Protein AF-0000000077935089 (afdb_homodimer)

Organism: NCBI:txid1294262

Foldseek 3Di:
DWDWDQDDQWIDTNRDIAHADPLLSVQLVVVCVVCVPPDPVVSSVLSVLSRVLRSVVHDPHNVVNNVVVVVSVVVCVVVVNCVSVVSVVVVPVVVD/DWDWDQDDQWIDTNRDIAHADPLLSVQLVVVCVVCVPPDPVVSSVLSVLSRVLRSVVHDDHNVVNNVVSVVSVVVCVVVVNCVSVVSVVVVPVVVD

pLDDT: mean 93.74, std 9.05, range [44.44, 98.62]

Radius of gyration: 17.58 Å; Cα contacts (8 Å, |Δi|>4): 244; chains: 2; bounding box: 32×56×37 Å

Sequence (192 aa):
MAQVQFKENSVKVNGSIFHLTPSAFETVKAWYEANKDEPEEAVVEELEYLTEAFSMIKPDNKDKAQRYLKVLEDAYVMTDYKVKELFDRVYEVKQTMAQVQFKENSVKVNGSIFHLTPSAFETVKAWYEANKDEPEEAVVEELEYLTEAFSMIKPDNKDKAQRYLKVLEDAYVMTDYKVKELFDRVYEVKQT

Solvent-accessible surface area (backbone atoms only — not comparable to full-atom values): 10327 Å² total; per-residue (Å²): 131,88,47,74,47,83,53,96,39,28,40,32,44,74,86,45,77,35,61,33,37,66,32,35,34,54,50,52,51,51,52,47,69,73,41,64,86,47,65,60,71,62,45,51,53,52,46,45,52,51,46,52,48,37,43,44,45,49,41,90,36,53,70,56,26,55,54,50,49,54,37,50,51,43,22,31,63,68,30,73,52,52,46,57,60,52,56,51,32,29,54,52,48,71,76,108,129,89,49,74,45,81,53,94,39,28,39,32,43,75,86,46,76,35,61,34,35,64,30,35,34,53,49,52,51,51,54,46,67,75,42,64,87,49,64,61,71,62,45,51,53,51,47,45,52,51,47,51,49,37,43,45,46,48,41,89,36,52,70,54,27,54,54,49,49,54,37,51,51,42,21,31,64,68,30,75,51,52,45,56,60,52,57,52,33,29,54,52,47,70,76,108

Nearest PDB structures (foldseek):
  5uz4-assembly1_G  TM=3.547E-01  e=2.447E+00  Escherichia coli
  7k52-assembly1_L  TM=3.078E-01  e=2.447E+00  Escherichia coli K-12
  7k52-assembly1_L  TM=3.081E-01  e=2.617E+00  Escherichia coli K-12
  5uz4-assembly1_G  TM=3.422E-01  e=3.340E+00  Escherichia coli

Secondary structure (DSSP, 8-state):
---EEEETTEEEETTEEEE--HHHHHHHHHHHHHHTTS-HHHHHHHHHHHHHHHHHH--SSHHHHHHHHHHHHHHHHHTTTTHHHHHHHHHHHTT-/---EEEETTEEEETTEEEE--HHHHHHHHHHHHHHTTS-HHHHHHHHHHHHHHHHHH--SSHHHHHHHHHHHHHHHHHTTTTHHHHHHHHHHHTT-

Structure (mmCIF, N/CA/C/O backbone):
data_AF-0000000077935089-model_v1
#
loop_
_entity.id
_entity.type
_entity.pdbx_description
1 polymer 'Uncharacterized protein'
#
loop_
_atom_site.group_PDB
_atom_site.id
_atom_site.type_symbol
_atom_site.label_atom_id
_atom_site.label_alt_id
_atom_site.label_comp_id
_atom_site.label_asym_id
_atom_site.label_entity_id
_atom_site.label_seq_id
_atom_site.pdbx_PDB_ins_code
_atom_s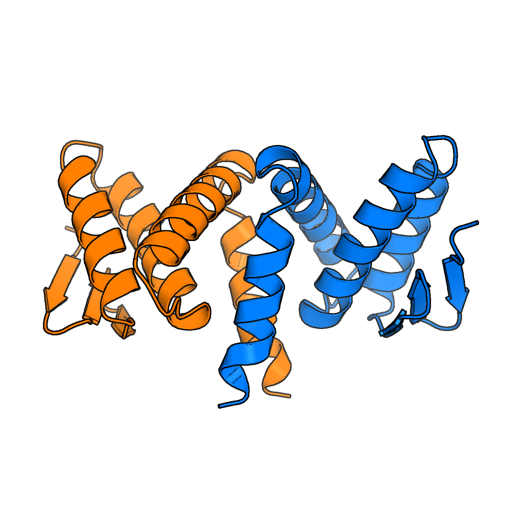ite.Cartn_x
_atom_site.Cartn_y
_atom_site.Cartn_z
_atom_site.occupancy
_atom_site.B_iso_or_equiv
_atom_site.auth_seq_id
_atom_site.auth_comp_id
_atom_site.auth_asym_id
_atom_site.auth_atom_id
_atom_site.pdbx_PDB_model_num
ATOM 1 N N . MET A 1 1 ? 0.289 28.469 -3.09 1 66.44 1 MET A N 1
ATOM 2 C CA . MET A 1 1 ? 0.585 28.016 -1.732 1 66.44 1 MET A CA 1
ATOM 3 C C . MET A 1 1 ? -0.376 26.922 -1.304 1 66.44 1 MET A C 1
ATOM 5 O O . MET A 1 1 ? -1.577 27 -1.57 1 66.44 1 MET A O 1
ATOM 9 N N . ALA A 1 2 ? 0.264 25.734 -0.925 1 65.69 2 ALA A N 1
ATOM 10 C CA . ALA A 1 2 ? -0.618 24.641 -0.519 1 65.69 2 ALA A CA 1
ATOM 11 C C . ALA A 1 2 ? -1.452 25.031 0.698 1 65.69 2 ALA A C 1
ATOM 13 O O . ALA A 1 2 ? -0.988 25.781 1.56 1 65.69 2 ALA A O 1
ATOM 14 N N . GLN A 1 3 ? -2.697 24.672 0.653 1 87.25 3 GLN A N 1
ATOM 15 C CA . GLN A 1 3 ? -3.602 24.906 1.773 1 87.25 3 GLN A CA 1
ATOM 16 C C . GLN A 1 3 ? -3.689 23.672 2.674 1 87.25 3 GLN A C 1
ATOM 18 O O . GLN A 1 3 ? -4.148 22.609 2.242 1 87.25 3 GLN A O 1
ATOM 23 N N . VAL A 1 4 ? -3.049 23.734 3.801 1 96.06 4 VAL A N 1
ATOM 24 C CA . VAL A 1 4 ? -3.119 22.688 4.824 1 96.06 4 VAL A CA 1
ATOM 25 C C . VAL A 1 4 ? -3.818 23.234 6.066 1 96.06 4 VAL A C 1
ATOM 27 O O . VAL A 1 4 ? -3.447 24.297 6.582 1 96.06 4 VAL A O 1
ATOM 30 N N . GLN A 1 5 ? -4.926 22.594 6.473 1 96.62 5 GLN A N 1
ATOM 31 C CA . GLN A 1 5 ? -5.645 23 7.68 1 96.62 5 GLN A CA 1
ATOM 32 C C . GLN A 1 5 ? -5.98 21.781 8.539 1 96.62 5 GLN A C 1
ATOM 34 O O . GLN A 1 5 ? -6.48 20.766 8.039 1 96.62 5 GLN A O 1
ATOM 39 N N . PHE A 1 6 ? -5.648 21.859 9.82 1 97.38 6 PHE A N 1
ATOM 40 C CA . PHE A 1 6 ? -6.031 20.859 10.82 1 97.38 6 PHE A CA 1
ATOM 41 C C . PHE A 1 6 ? -7.188 21.375 11.672 1 97.38 6 PHE A C 1
ATOM 43 O O . PHE A 1 6 ? -7.113 22.469 12.242 1 97.38 6 PHE A O 1
ATOM 50 N N . LYS A 1 7 ? -8.297 20.516 11.719 1 94.88 7 LYS A N 1
ATOM 51 C CA . LYS A 1 7 ? -9.453 20.922 12.516 1 94.88 7 LYS A CA 1
ATOM 52 C C . LYS A 1 7 ? -10.234 19.703 12.992 1 94.88 7 LYS A C 1
ATOM 54 O O . LYS A 1 7 ? -10.742 18.922 12.18 1 94.88 7 LYS A O 1
ATOM 59 N N . GLU A 1 8 ? -10.555 19.578 14.32 1 92.81 8 GLU A N 1
ATOM 60 C CA . GLU A 1 8 ? -11.477 18.609 14.914 1 92.81 8 GLU A CA 1
ATOM 61 C C . GLU A 1 8 ? -11.344 17.25 14.25 1 92.81 8 GLU A C 1
ATOM 63 O O . GLU A 1 8 ? -12.336 16.688 13.758 1 92.81 8 GLU A O 1
ATOM 68 N N . ASN A 1 9 ? -10.359 16.578 14.148 1 95.81 9 ASN A N 1
ATOM 69 C CA . ASN A 1 9 ? -10.031 15.266 13.617 1 95.81 9 ASN A CA 1
ATOM 70 C C . ASN A 1 9 ? -10.18 15.211 12.102 1 95.81 9 ASN A C 1
ATOM 72 O O . ASN A 1 9 ? -10.492 14.164 11.539 1 95.81 9 ASN A O 1
ATOM 76 N N . SER A 1 10 ? -10.055 16.359 11.461 1 97.5 10 SER A N 1
ATOM 77 C CA . SER A 1 10 ? -10.039 16.422 10 1 97.5 10 SER A CA 1
ATOM 78 C C . SER A 1 10 ? -8.828 17.219 9.5 1 97.5 10 SER A C 1
ATOM 80 O O . SER A 1 10 ? -8.328 18.094 10.203 1 97.5 10 SER A O 1
ATOM 82 N N . VAL A 1 11 ? -8.406 16.906 8.383 1 98.06 11 VAL A N 1
ATOM 83 C CA . VAL A 1 11 ? -7.301 17.578 7.711 1 98.06 11 VAL A CA 1
ATOM 84 C C . VAL A 1 11 ? -7.73 18 6.305 1 98.06 11 VAL A C 1
ATOM 86 O O . VAL A 1 11 ? -8.266 17.172 5.547 1 98.06 11 VAL A O 1
ATOM 89 N N . LYS A 1 12 ? -7.574 19.203 6.016 1 97.75 12 LYS A N 1
ATOM 90 C CA . LYS A 1 12 ? -7.766 19.703 4.656 1 97.75 12 LYS A CA 1
ATOM 91 C C . LYS A 1 12 ? -6.426 19.906 3.949 1 97.75 12 LYS A C 1
ATOM 93 O O . LYS A 1 12 ? -5.539 20.594 4.461 1 97.75 12 LYS A O 1
ATOM 98 N N . VAL A 1 13 ? -6.273 19.266 2.834 1 96.38 13 VAL A N 1
ATOM 99 C CA . VAL A 1 13 ? -5.078 19.391 2.004 1 96.38 13 VAL A CA 1
ATOM 100 C C . VAL A 1 13 ? -5.477 19.672 0.559 1 96.38 13 VAL A C 1
ATOM 102 O O . VAL A 1 13 ? -6.145 18.844 -0.079 1 96.38 13 VAL A O 1
ATOM 105 N N . ASN A 1 14 ? -5.102 20.781 0.004 1 93.38 14 ASN A N 1
ATOM 106 C CA . ASN A 1 14 ? -5.379 21.203 -1.365 1 93.38 14 ASN A CA 1
ATOM 107 C C . ASN A 1 14 ? -6.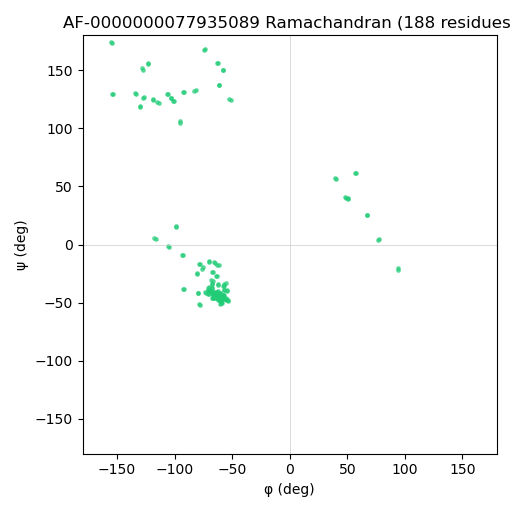855 21.047 -1.712 1 93.38 14 ASN A C 1
ATOM 109 O O . ASN A 1 14 ? -7.199 20.516 -2.766 1 93.38 14 ASN A O 1
ATOM 113 N N . GLY A 1 15 ? -7.656 21.391 -0.752 1 91.69 15 GLY A N 1
ATOM 114 C CA . GLY A 1 15 ? -9.086 21.438 -1.004 1 91.69 15 GLY A CA 1
ATOM 115 C C . GLY A 1 15 ? -9.805 20.156 -0.632 1 91.69 15 GLY A C 1
ATOM 116 O O . GLY A 1 15 ? -11.031 20.141 -0.5 1 91.69 15 GLY A O 1
ATOM 117 N N . SER A 1 16 ? -9.125 19 -0.549 1 93.88 16 SER A N 1
ATOM 118 C CA . SER A 1 16 ? -9.711 17.75 -0.104 1 93.88 16 SER A CA 1
ATOM 119 C C . SER A 1 16 ? -9.758 17.672 1.418 1 93.88 16 SER A C 1
ATOM 121 O O . SER A 1 16 ? -8.789 18.016 2.092 1 93.88 16 SER A O 1
ATOM 123 N N . ILE A 1 17 ? -10.93 17.266 1.901 1 96.56 17 ILE A N 1
ATOM 124 C CA . ILE A 1 17 ? -11.078 17.125 3.346 1 96.56 17 ILE A CA 1
ATOM 125 C C . ILE A 1 17 ? -11.102 15.648 3.719 1 96.56 17 ILE A C 1
ATOM 127 O O . ILE A 1 17 ? -11.883 14.875 3.166 1 96.56 17 ILE A O 1
ATOM 131 N N . PHE A 1 18 ? -10.258 15.281 4.711 1 96.88 18 PHE A N 1
ATOM 132 C CA . PHE A 1 18 ? -10.18 13.906 5.199 1 96.88 18 PHE A CA 1
ATOM 133 C C . PHE A 1 18 ? -10.547 13.836 6.676 1 96.88 18 PHE A C 1
ATOM 135 O O . PHE A 1 18 ? -9.977 14.562 7.496 1 96.88 18 PHE A O 1
ATOM 142 N N . HIS A 1 19 ? -11.492 13.016 6.938 1 97 19 HIS A N 1
ATOM 143 C CA . HIS A 1 19 ? -11.844 12.758 8.328 1 97 19 HIS A CA 1
ATOM 144 C C . HIS A 1 19 ? -11.078 11.562 8.883 1 97 19 HIS A C 1
ATOM 146 O O . HIS A 1 19 ? -11.062 10.492 8.273 1 97 19 HIS A O 1
ATOM 152 N N . LEU A 1 20 ? -10.484 11.797 10.078 1 97.69 20 LEU A N 1
ATOM 153 C CA . LEU A 1 20 ? -9.578 10.797 10.641 1 97.69 20 LEU A CA 1
ATOM 154 C C . LEU A 1 20 ? -10.039 10.359 12.023 1 97.69 20 LEU A C 1
ATOM 156 O O . LEU A 1 20 ? -10.797 11.07 12.68 1 97.69 20 LEU A O 1
ATOM 160 N N . THR A 1 21 ? -9.633 9.164 12.414 1 97.38 21 THR A N 1
ATOM 161 C CA . THR A 1 21 ? -9.727 8.828 13.836 1 97.38 21 THR A CA 1
ATOM 162 C C . THR A 1 21 ? -8.836 9.75 14.664 1 97.38 21 THR A C 1
ATOM 164 O O . THR A 1 21 ? -7.871 10.32 14.148 1 97.38 21 THR A O 1
ATOM 167 N N . PRO A 1 22 ? -9.133 9.914 15.891 1 98 22 PRO A N 1
ATOM 168 C CA . PRO A 1 22 ? -8.297 10.789 16.719 1 98 22 PRO A CA 1
ATOM 169 C C . PRO A 1 22 ? -6.824 10.398 16.688 1 98 22 PRO A C 1
ATOM 171 O O . PRO A 1 22 ? -5.957 11.273 16.562 1 98 22 PRO A O 1
ATOM 174 N N . SER A 1 23 ? -6.543 9.086 16.703 1 97.56 23 SER A N 1
ATOM 175 C CA . SER A 1 23 ? -5.168 8.602 16.688 1 97.56 23 SER A CA 1
ATOM 176 C C . SER A 1 23 ? -4.477 8.93 15.375 1 97.56 23 SER A C 1
ATOM 178 O O . SER A 1 23 ? -3.312 9.344 15.359 1 97.56 23 SER A O 1
ATOM 180 N N . ALA A 1 24 ? -5.164 8.773 14.344 1 98 24 ALA A N 1
ATOM 181 C CA . ALA A 1 24 ? -4.609 9.102 13.031 1 98 24 ALA A CA 1
ATOM 182 C C . ALA A 1 24 ? -4.355 10.602 12.906 1 98 24 ALA A C 1
ATOM 184 O O . ALA A 1 24 ? -3.314 11.016 12.391 1 98 24 ALA A O 1
ATOM 185 N N . PHE A 1 25 ? -5.312 11.359 13.414 1 98.5 25 PHE A N 1
ATOM 186 C CA . PHE A 1 25 ? -5.223 12.812 13.344 1 98.5 25 PHE A CA 1
ATOM 187 C C . PHE A 1 25 ? -3.975 13.312 14.055 1 98.5 25 PHE A C 1
ATOM 189 O O . PHE A 1 25 ? -3.197 14.086 13.492 1 98.5 25 PHE A O 1
ATOM 196 N N . GLU A 1 26 ? -3.787 12.844 15.227 1 98.31 26 GLU A N 1
ATOM 197 C CA . GLU A 1 26 ? -2.631 13.258 16.016 1 98.31 26 GLU A CA 1
ATOM 198 C C . GLU A 1 26 ? -1.325 12.852 15.336 1 98.31 26 GLU A C 1
ATOM 200 O O . GLU A 1 26 ? -0.363 13.617 15.32 1 98.31 26 GLU A O 1
ATOM 205 N N . THR A 1 27 ? -1.308 11.711 14.781 1 98.62 27 THR A N 1
ATOM 206 C CA . THR A 1 27 ? -0.116 11.164 14.148 1 98.62 27 THR A CA 1
ATOM 207 C C . THR A 1 27 ? 0.251 11.969 12.906 1 98.62 27 THR A C 1
ATOM 209 O O . THR A 1 27 ? 1.408 12.359 12.727 1 98.62 27 THR A O 1
ATOM 212 N N . VAL A 1 28 ? -0.739 12.242 12.109 1 98.44 28 VAL A N 1
ATOM 213 C CA . VAL A 1 28 ? -0.501 12.977 10.875 1 98.44 28 VAL A CA 1
ATOM 214 C C . VAL A 1 28 ? -0.111 14.422 11.195 1 98.44 28 VAL A C 1
ATOM 216 O O . VAL A 1 28 ? 0.763 14.992 10.539 1 98.44 28 VAL A O 1
ATOM 219 N N . LYS A 1 29 ? -0.742 15.016 12.164 1 98.31 29 LYS A N 1
ATOM 220 C CA . LYS A 1 29 ? -0.399 16.375 12.578 1 98.31 29 LYS A CA 1
ATOM 221 C C . LYS A 1 29 ? 1.045 16.453 13.062 1 98.31 29 LYS A C 1
ATOM 223 O O . LYS A 1 29 ? 1.785 17.359 12.688 1 98.31 29 LYS A O 1
ATOM 228 N N . ALA A 1 30 ? 1.442 15.516 13.875 1 98.31 30 ALA A N 1
ATOM 229 C CA . ALA A 1 30 ? 2.814 15.469 14.375 1 98.31 30 ALA A CA 1
ATOM 230 C C . ALA A 1 30 ? 3.809 15.305 13.227 1 98.31 30 ALA A C 1
ATOM 232 O O . ALA A 1 30 ? 4.867 15.93 13.219 1 98.31 30 ALA A O 1
ATOM 233 N N . TRP A 1 31 ? 3.51 14.414 12.32 1 98.38 31 TRP A N 1
ATOM 234 C CA . TRP A 1 31 ? 4.348 14.211 11.141 1 98.38 31 TRP A CA 1
ATOM 235 C C . TRP A 1 31 ? 4.535 15.516 10.383 1 98.38 31 TRP A C 1
ATOM 237 O O . TRP A 1 31 ? 5.656 15.867 9.992 1 98.38 31 TRP A O 1
ATOM 247 N N . TYR A 1 32 ? 3.373 16.25 10.156 1 98 32 TYR A N 1
ATOM 248 C CA . TYR A 1 32 ? 3.418 17.516 9.43 1 98 32 TYR A CA 1
ATOM 249 C C . TYR A 1 32 ? 4.309 18.531 10.141 1 98 32 TYR A C 1
ATOM 251 O O . TYR A 1 32 ? 5.145 19.172 9.516 1 98 32 TYR A O 1
ATOM 259 N N . GLU A 1 33 ? 4.152 18.656 11.406 1 97.5 33 GLU A N 1
ATOM 260 C CA . GLU A 1 33 ? 4.93 19.609 12.195 1 97.5 33 GLU A CA 1
ATOM 261 C C . GLU A 1 33 ? 6.422 19.281 12.141 1 97.5 33 GLU A C 1
ATOM 263 O O . GLU A 1 33 ? 7.258 20.188 12.102 1 97.5 33 GLU A O 1
ATOM 268 N N . ALA A 1 34 ? 6.738 18.016 12.086 1 97.5 34 ALA A N 1
ATOM 269 C CA . ALA A 1 34 ? 8.133 17.594 12.07 1 97.5 34 ALA A CA 1
ATOM 270 C C . ALA A 1 34 ? 8.766 17.828 10.703 1 97.5 34 ALA A C 1
ATOM 272 O O . ALA A 1 34 ? 9.992 17.906 10.586 1 97.5 34 ALA A O 1
ATOM 273 N N . ASN A 1 35 ? 7.965 17.969 9.695 1 96.75 35 ASN A N 1
ATOM 274 C CA . ASN A 1 35 ? 8.5 18.016 8.336 1 96.75 35 ASN A CA 1
ATOM 275 C C . ASN A 1 35 ? 8.195 19.359 7.672 1 96.75 35 ASN A C 1
ATOM 277 O O . ASN A 1 35 ? 8.469 19.547 6.484 1 96.75 35 ASN A O 1
ATOM 281 N N . LYS A 1 36 ? 7.602 20.328 8.414 1 92.06 36 LYS A N 1
ATOM 282 C CA . LYS A 1 36 ? 7.07 21.562 7.863 1 92.06 36 LYS A CA 1
ATOM 283 C C . LYS A 1 36 ? 8.188 22.438 7.297 1 92.06 36 LYS A C 1
ATOM 285 O O . LYS A 1 36 ? 7.938 23.328 6.477 1 92.06 36 LYS A O 1
ATOM 290 N N . ASP A 1 37 ? 9.484 22.172 7.621 1 94.25 37 ASP A N 1
ATOM 291 C CA . ASP A 1 37 ? 10.602 22.984 7.152 1 94.25 37 ASP A CA 1
ATOM 292 C C . ASP A 1 37 ? 11.203 22.406 5.871 1 94.25 37 ASP A C 1
ATOM 294 O O . ASP A 1 37 ? 12.078 23.016 5.258 1 94.25 37 ASP A O 1
ATOM 298 N N . GLU A 1 38 ? 10.828 21.281 5.48 1 94.12 38 GLU A N 1
ATOM 299 C CA . GLU A 1 38 ? 11.211 20.688 4.203 1 94.12 38 GLU A CA 1
ATOM 300 C C . GLU A 1 38 ? 10.484 21.359 3.041 1 94.12 38 GLU A C 1
ATOM 302 O O . GLU A 1 38 ? 9.578 22.172 3.252 1 94.12 38 GLU A O 1
ATOM 307 N N . PRO A 1 39 ? 10.875 21.125 1.782 1 94.62 39 PRO A N 1
ATOM 308 C CA . PRO A 1 39 ? 10.195 21.75 0.637 1 94.62 39 PRO A CA 1
ATOM 309 C C . PRO A 1 39 ? 8.688 21.516 0.656 1 94.62 39 PRO A C 1
ATOM 311 O O . PRO A 1 39 ? 8.227 20.375 0.743 1 94.62 39 PRO A O 1
ATOM 314 N N . GLU A 1 40 ? 7.973 22.516 0.599 1 93.88 40 GLU A N 1
ATOM 315 C CA . GLU A 1 40 ? 6.527 22.547 0.809 1 93.88 40 GLU A CA 1
ATOM 316 C C . GLU A 1 40 ? 5.82 21.578 -0.136 1 93.88 40 GLU A C 1
ATOM 318 O O . GLU A 1 40 ? 4.941 20.812 0.283 1 93.88 40 GLU A O 1
ATOM 323 N N . GLU A 1 41 ? 6.152 21.609 -1.415 1 93.5 41 GLU A N 1
ATOM 324 C CA . GLU A 1 41 ? 5.477 20.781 -2.41 1 93.5 41 GLU A CA 1
ATOM 325 C C . GLU A 1 41 ? 5.582 19.297 -2.061 1 93.5 41 GLU A C 1
ATOM 327 O O . GLU A 1 41 ? 4.59 18.562 -2.131 1 93.5 41 GLU A O 1
ATOM 332 N N . ALA A 1 42 ? 6.773 18.859 -1.644 1 92.75 42 ALA A N 1
ATOM 333 C CA . ALA A 1 42 ? 6.996 17.469 -1.28 1 92.75 42 ALA A CA 1
ATOM 334 C C . ALA A 1 42 ? 6.238 17.094 -0.006 1 92.75 42 ALA A C 1
ATOM 336 O O . ALA A 1 42 ? 5.637 16.031 0.084 1 92.75 42 ALA A O 1
ATOM 337 N N . VAL A 1 43 ? 6.242 18 0.933 1 96.25 43 VAL A N 1
ATOM 338 C CA . VAL A 1 43 ? 5.594 17.766 2.217 1 96.25 43 VAL A CA 1
ATOM 339 C C . VAL A 1 43 ? 4.082 17.672 2.021 1 96.25 43 VAL A C 1
ATOM 341 O O . VAL A 1 43 ? 3.436 16.766 2.557 1 96.25 43 VAL A O 1
ATOM 344 N N . VAL A 1 44 ? 3.555 18.547 1.237 1 96.5 44 VAL A N 1
ATOM 345 C CA . VAL A 1 44 ? 2.109 18.594 1.04 1 96.5 44 VAL A CA 1
ATOM 346 C C . VAL A 1 44 ? 1.647 17.375 0.26 1 96.5 44 VAL A C 1
ATOM 348 O O . VAL A 1 44 ? 0.602 16.797 0.565 1 96.5 44 VAL A O 1
ATOM 351 N N . GLU A 1 45 ? 2.396 16.984 -0.709 1 94.81 45 GLU A N 1
ATOM 352 C CA . GLU A 1 45 ? 2.057 15.789 -1.481 1 94.81 45 GLU A CA 1
ATOM 353 C C . GLU A 1 45 ? 2.051 14.539 -0.601 1 94.81 45 GLU A C 1
ATOM 355 O O . GLU A 1 45 ? 1.121 13.734 -0.667 1 94.81 45 GLU A O 1
ATOM 360 N N . GLU A 1 46 ? 3.07 14.359 0.2 1 95.94 46 GLU A N 1
ATOM 361 C CA . GLU A 1 46 ? 3.131 13.203 1.087 1 95.94 46 GLU A CA 1
ATOM 362 C C . GLU A 1 46 ? 2.055 13.281 2.166 1 95.94 46 GLU A C 1
ATOM 364 O O . GLU A 1 46 ? 1.458 12.258 2.525 1 95.94 46 GLU A O 1
ATOM 369 N N . LEU A 1 47 ? 1.808 14.5 2.637 1 97.75 47 LEU A N 1
ATOM 370 C CA . LEU A 1 47 ? 0.743 14.688 3.617 1 97.75 47 LEU A CA 1
ATOM 371 C C . LEU A 1 47 ? -0.603 14.25 3.047 1 97.75 47 LEU A C 1
ATOM 373 O O . LEU A 1 47 ? -1.399 13.617 3.742 1 97.75 47 LEU A O 1
ATOM 377 N N . GLU A 1 48 ? -0.863 14.664 1.878 1 97.19 48 GLU A N 1
ATOM 378 C CA . GLU A 1 48 ? -2.119 14.273 1.243 1 97.19 48 GLU A CA 1
ATOM 379 C C . GLU A 1 48 ? -2.236 12.758 1.14 1 97.19 48 GLU A C 1
ATOM 381 O O . GLU A 1 48 ? -3.283 12.188 1.459 1 97.19 48 GLU A O 1
ATOM 386 N N . TYR A 1 49 ? -1.172 12.117 0.747 1 96.56 49 TYR A N 1
ATOM 387 C CA . TYR A 1 49 ? -1.111 10.656 0.68 1 96.56 49 TYR A CA 1
ATOM 388 C C . TYR A 1 49 ? -1.355 10.039 2.051 1 96.56 49 TYR A C 1
ATOM 390 O O . TYR A 1 49 ? -2.199 9.148 2.195 1 96.56 49 TYR A O 1
ATOM 398 N N . LEU A 1 50 ? -0.666 10.5 3.059 1 98.19 50 LEU A N 1
ATOM 399 C CA . LEU A 1 50 ? -0.776 9.938 4.402 1 98.19 50 LEU A CA 1
ATOM 400 C C . LEU A 1 50 ? -2.184 10.133 4.957 1 98.19 50 LEU A C 1
ATOM 402 O O . LEU A 1 50 ? -2.779 9.188 5.488 1 98.19 50 LEU A O 1
ATOM 406 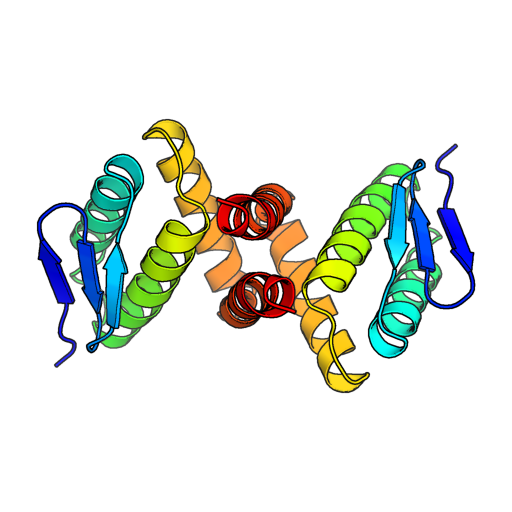N N . THR A 1 51 ? -2.699 11.312 4.812 1 98.06 51 THR A N 1
ATOM 407 C CA . THR A 1 51 ? -4.012 11.617 5.367 1 98.06 51 THR A CA 1
ATOM 408 C C . THR A 1 51 ? -5.098 10.797 4.68 1 98.06 51 THR A C 1
ATOM 410 O O . THR A 1 51 ? -5.988 10.258 5.34 1 98.06 51 THR A O 1
ATOM 413 N N . GLU A 1 52 ? -5.023 10.727 3.391 1 96.38 52 GLU A N 1
ATOM 414 C CA . GLU A 1 52 ? -5.98 9.914 2.65 1 96.38 52 GLU A CA 1
ATOM 415 C C . GLU A 1 52 ? -5.906 8.445 3.082 1 96.38 52 GLU A C 1
ATOM 417 O O . GLU A 1 52 ? -6.934 7.828 3.367 1 96.38 52 GLU A O 1
ATOM 422 N N . ALA A 1 53 ? -4.75 7.918 3.152 1 97.25 53 ALA A N 1
ATOM 423 C CA . ALA A 1 53 ? -4.566 6.527 3.57 1 97.25 53 ALA A CA 1
ATOM 424 C C . ALA A 1 53 ? -5.148 6.297 4.961 1 97.25 53 ALA A C 1
ATOM 426 O O . ALA A 1 53 ? -5.891 5.332 5.18 1 97.25 53 ALA A O 1
ATOM 427 N N . PHE A 1 54 ? -4.879 7.191 5.898 1 97.62 54 PHE A N 1
ATOM 428 C CA . PHE A 1 54 ? -5.348 7.047 7.27 1 97.62 54 PHE A CA 1
ATOM 429 C C . PHE A 1 54 ? -6.867 7.156 7.34 1 97.62 54 PHE A C 1
ATOM 431 O O . PHE A 1 54 ? -7.5 6.531 8.195 1 97.62 54 PHE A O 1
ATOM 438 N N . SER A 1 55 ? -7.414 7.961 6.414 1 96.38 55 SER A N 1
ATOM 439 C CA . SER A 1 55 ? -8.867 8.086 6.383 1 96.38 55 SER A CA 1
ATOM 440 C C . SER A 1 55 ? -9.523 6.777 5.965 1 96.38 55 SER A C 1
ATOM 442 O O . SER A 1 55 ? -10.688 6.531 6.289 1 96.38 55 SER A O 1
ATOM 444 N N . MET A 1 56 ? -8.812 5.93 5.273 1 94.06 56 MET A N 1
ATOM 445 C CA . MET A 1 56 ? -9.305 4.629 4.824 1 94.06 56 MET A CA 1
ATOM 446 C C . MET A 1 56 ? -8.969 3.541 5.836 1 94.06 56 MET A C 1
ATOM 448 O O . MET A 1 56 ? -9.789 2.658 6.098 1 94.06 56 MET A O 1
ATOM 452 N N . ILE A 1 57 ? -7.777 3.611 6.449 1 95.69 57 ILE A N 1
ATOM 453 C CA . ILE A 1 57 ? -7.238 2.561 7.309 1 95.69 57 ILE A CA 1
ATOM 454 C C . ILE A 1 57 ? -7.875 2.646 8.695 1 95.69 57 ILE A C 1
ATOM 456 O O . ILE A 1 57 ? -8.102 1.625 9.344 1 95.69 57 ILE A O 1
ATOM 460 N N . LYS A 1 58 ? -8.07 3.75 9.273 1 95.56 58 LYS A N 1
ATOM 461 C CA . LYS A 1 58 ? -8.766 4.074 10.516 1 95.56 58 LYS A CA 1
ATOM 462 C C . LYS A 1 58 ? -8.18 3.307 11.695 1 95.56 58 LYS A C 1
ATOM 464 O O . LYS A 1 58 ? -8.883 2.545 12.359 1 95.56 58 LYS A O 1
ATOM 469 N N . PRO A 1 59 ? -6.93 3.58 11.938 1 96.06 59 PRO A N 1
ATOM 470 C CA . PRO A 1 59 ? -6.371 2.957 13.141 1 96.06 59 PRO A CA 1
ATOM 471 C C . PRO A 1 59 ? -7.133 3.332 14.406 1 96.06 59 PRO A C 1
ATOM 473 O O . PRO A 1 59 ? -7.602 4.465 14.539 1 96.06 59 PRO A O 1
ATOM 476 N N . ASP A 1 60 ? -7.145 2.424 15.375 1 93.56 60 ASP A N 1
ATOM 477 C CA . ASP A 1 60 ? -8.016 2.625 16.531 1 93.56 60 ASP A CA 1
ATOM 478 C C . ASP A 1 60 ? -7.215 3.068 17.75 1 93.56 60 ASP A C 1
ATOM 480 O O . ASP A 1 60 ? -7.785 3.346 18.797 1 93.56 60 ASP A O 1
ATOM 484 N N . ASN A 1 61 ? -5.922 3.16 17.594 1 96.81 61 ASN A N 1
ATOM 485 C CA . ASN A 1 61 ? -5.09 3.668 18.688 1 96.81 61 ASN A CA 1
ATOM 486 C C . ASN A 1 61 ? -3.789 4.27 18.156 1 96.81 61 ASN A C 1
ATOM 488 O O . ASN A 1 61 ? -3.443 4.09 16.984 1 96.81 61 ASN A O 1
ATOM 492 N N . LYS A 1 62 ? -3.07 4.84 19.031 1 96.88 62 LYS A N 1
ATOM 493 C CA . LYS A 1 62 ? -1.896 5.629 18.672 1 96.88 62 LYS A CA 1
ATOM 494 C C . LYS A 1 62 ? -0.746 4.73 18.234 1 96.88 62 LYS A C 1
ATOM 496 O O . LYS A 1 62 ? -0.03 5.051 17.281 1 96.88 62 LYS A O 1
ATOM 501 N N . ASP A 1 63 ? -0.581 3.645 18.938 1 97.44 63 ASP A N 1
ATOM 502 C CA . ASP A 1 63 ? 0.509 2.729 18.609 1 97.44 63 ASP A CA 1
ATOM 503 C C . ASP A 1 63 ? 0.363 2.184 17.203 1 97.44 63 ASP A C 1
ATOM 505 O O . ASP A 1 63 ? 1.334 2.146 16.4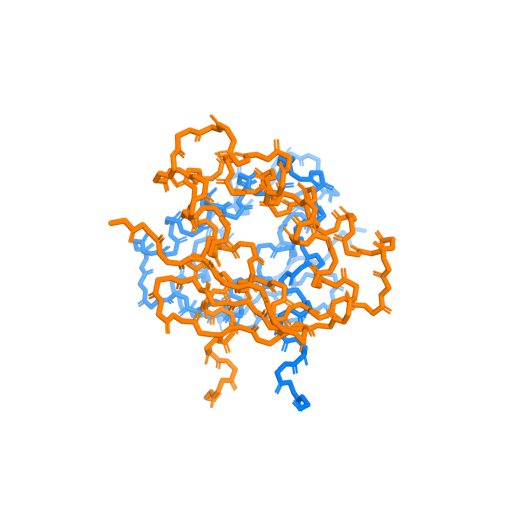38 1 97.44 63 ASP A O 1
ATOM 509 N N . LYS A 1 64 ? -0.816 1.8 16.906 1 96.94 64 LYS A N 1
ATOM 510 C CA . LYS A 1 64 ? -1.085 1.316 15.555 1 96.94 64 LYS A CA 1
ATOM 511 C C . LYS A 1 64 ? -0.887 2.426 14.523 1 96.94 64 LYS A C 1
ATOM 513 O O . LYS A 1 64 ? -0.303 2.197 13.461 1 96.94 64 LYS A O 1
ATOM 518 N N . ALA A 1 65 ? -1.374 3.574 14.82 1 98.25 65 ALA A N 1
ATOM 519 C CA . ALA A 1 65 ? -1.232 4.703 13.898 1 98.25 65 ALA A CA 1
ATOM 520 C C . ALA A 1 65 ? 0.237 4.98 13.594 1 98.25 65 ALA A C 1
ATOM 522 O O . ALA A 1 65 ? 0.61 5.188 12.438 1 98.25 65 ALA A O 1
ATOM 523 N N . GLN A 1 66 ? 1.085 4.965 14.586 1 98.12 66 GLN A N 1
ATOM 524 C CA . GLN A 1 66 ? 2.51 5.219 14.414 1 98.12 66 GLN A CA 1
ATOM 525 C C . GLN A 1 66 ? 3.172 4.109 13.594 1 98.12 66 GLN A C 1
ATOM 527 O O . GLN A 1 66 ? 4.027 4.379 12.75 1 98.12 66 GLN A O 1
ATOM 532 N N . ARG A 1 67 ? 2.766 2.926 13.93 1 97.56 67 ARG A N 1
ATOM 533 C CA . ARG A 1 67 ? 3.295 1.809 13.156 1 97.56 67 ARG A CA 1
ATOM 534 C C . ARG A 1 67 ? 2.893 1.923 11.688 1 97.56 67 ARG A C 1
ATOM 536 O O . ARG A 1 67 ? 3.723 1.738 10.797 1 97.56 67 ARG A O 1
ATOM 543 N N . TYR A 1 68 ? 1.621 2.27 11.453 1 98.12 68 TYR A N 1
ATOM 544 C CA . TYR A 1 68 ? 1.133 2.385 10.086 1 98.12 68 TYR A CA 1
ATOM 545 C C . TYR A 1 68 ? 1.791 3.559 9.367 1 98.12 68 TYR A C 1
ATOM 547 O O . TYR A 1 68 ? 2.047 3.496 8.164 1 98.12 68 TYR A O 1
ATOM 555 N N . LEU A 1 69 ? 2.084 4.621 10.102 1 98.62 69 LEU A N 1
ATOM 556 C CA . LEU A 1 69 ? 2.771 5.766 9.508 1 98.62 69 LEU A CA 1
ATOM 557 C C . LEU A 1 69 ? 4.109 5.344 8.914 1 98.62 69 LEU A C 1
ATOM 559 O O . LEU A 1 69 ? 4.422 5.688 7.77 1 98.62 69 LEU A O 1
ATOM 563 N N . LYS A 1 70 ? 4.852 4.598 9.633 1 98 70 LYS A N 1
ATOM 564 C CA . LYS A 1 70 ? 6.168 4.16 9.172 1 98 70 LYS A CA 1
ATOM 565 C C . LYS A 1 70 ? 6.043 3.281 7.93 1 98 70 LYS A C 1
ATOM 567 O O . LYS A 1 70 ? 6.824 3.422 6.984 1 98 70 LYS A O 1
ATOM 572 N N . VAL A 1 71 ? 5.086 2.424 7.938 1 98.06 71 VAL A N 1
ATOM 573 C CA . VAL A 1 71 ? 4.855 1.532 6.805 1 98.06 71 VAL A CA 1
ATOM 574 C C . VAL A 1 71 ? 4.465 2.348 5.574 1 98.06 71 VAL A C 1
ATOM 576 O O . VAL A 1 71 ? 4.98 2.115 4.48 1 98.06 71 VAL A O 1
ATOM 579 N N . LEU A 1 72 ? 3.592 3.277 5.781 1 98.38 72 LEU A N 1
ATOM 580 C CA . LEU A 1 72 ? 3.115 4.117 4.688 1 98.38 72 LEU A CA 1
ATOM 581 C C . LEU A 1 72 ? 4.25 4.961 4.117 1 98.38 72 LEU A C 1
ATOM 583 O O . LEU A 1 72 ? 4.383 5.09 2.898 1 98.38 72 LEU A O 1
ATOM 587 N N . GLU A 1 73 ? 5.051 5.547 4.969 1 97.19 73 GLU A N 1
ATOM 588 C CA . GLU A 1 73 ? 6.176 6.355 4.516 1 97.19 73 GLU A CA 1
ATOM 589 C C . GLU A 1 73 ? 7.164 5.52 3.705 1 97.19 73 GLU A C 1
ATOM 591 O O . GLU A 1 73 ? 7.586 5.926 2.621 1 97.19 73 GLU A O 1
ATOM 596 N N . ASP A 1 74 ? 7.477 4.383 4.211 1 96.5 74 ASP A N 1
ATOM 597 C CA . ASP A 1 74 ? 8.414 3.5 3.523 1 96.5 74 ASP A CA 1
ATOM 598 C C . ASP A 1 74 ? 7.879 3.086 2.156 1 96.5 74 ASP A C 1
ATOM 600 O O . ASP A 1 74 ? 8.602 3.145 1.156 1 96.5 74 ASP A O 1
ATOM 604 N N . ALA A 1 75 ? 6.637 2.721 2.17 1 97.19 75 ALA A N 1
ATOM 605 C CA . ALA A 1 75 ? 6.016 2.293 0.918 1 97.19 75 ALA A CA 1
ATOM 606 C C . ALA A 1 75 ? 5.988 3.432 -0.097 1 97.19 75 ALA A C 1
ATOM 608 O O . ALA A 1 75 ? 6.262 3.223 -1.281 1 97.19 75 ALA A O 1
ATOM 609 N N . TYR A 1 76 ? 5.648 4.57 0.391 1 96.69 76 TYR A N 1
ATOM 610 C CA . TYR A 1 76 ? 5.539 5.758 -0.454 1 96.69 76 TYR A CA 1
ATOM 611 C C . TYR A 1 76 ? 6.871 6.066 -1.133 1 96.69 76 TYR A C 1
ATOM 613 O O . TYR A 1 76 ? 6.938 6.18 -2.359 1 96.69 76 TYR A O 1
ATOM 621 N N . VAL A 1 77 ? 7.914 6.121 -0.401 1 93.75 77 VAL A N 1
ATOM 622 C CA . VAL A 1 77 ? 9.234 6.504 -0.893 1 93.75 77 VAL A CA 1
ATOM 623 C C . VAL A 1 77 ? 9.789 5.398 -1.789 1 93.75 77 VAL A C 1
ATOM 625 O O . VAL A 1 77 ? 10.289 5.672 -2.885 1 93.75 77 VAL A O 1
ATOM 628 N N . MET A 1 78 ? 9.586 4.25 -1.462 1 94 78 MET A N 1
ATOM 629 C CA . MET A 1 78 ? 10.258 3.146 -2.145 1 94 78 MET A CA 1
ATOM 630 C C . MET A 1 78 ? 9.562 2.82 -3.463 1 94 78 MET A C 1
ATOM 632 O O . MET A 1 78 ? 10.164 2.209 -4.348 1 94 78 MET A O 1
ATOM 636 N N . THR A 1 79 ? 8.32 3.137 -3.557 1 96.25 79 THR A N 1
ATOM 637 C CA . THR A 1 79 ? 7.59 2.84 -4.781 1 96.25 79 THR A CA 1
ATOM 638 C C . THR A 1 79 ? 7.5 4.074 -5.672 1 96.25 79 THR A C 1
ATOM 640 O O . THR A 1 79 ? 6.719 4.105 -6.625 1 96.25 79 THR A O 1
ATOM 643 N N . ASP A 1 80 ? 8.336 5.082 -5.379 1 94 80 ASP A N 1
ATOM 644 C CA . ASP A 1 80 ? 8.281 6.344 -6.109 1 94 80 ASP A CA 1
ATOM 645 C C . ASP A 1 80 ? 6.855 6.887 -6.16 1 94 80 ASP A C 1
ATOM 647 O O . ASP A 1 80 ? 6.34 7.188 -7.234 1 94 80 ASP A O 1
ATOM 651 N N . TYR A 1 81 ? 6.074 6.738 -4.984 1 91.88 81 TYR A N 1
ATOM 652 C CA . TYR A 1 81 ? 4.777 7.328 -4.691 1 91.88 81 TYR A CA 1
ATOM 653 C C . TYR A 1 81 ? 3.662 6.586 -5.418 1 91.88 81 TYR A C 1
ATOM 655 O O . TYR A 1 81 ? 2.492 6.969 -5.332 1 91.88 81 TYR A O 1
ATOM 663 N N . LYS A 1 82 ? 3.977 5.539 -6.07 1 94.69 82 LYS A N 1
ATOM 664 C CA . LYS A 1 82 ? 3.018 4.848 -6.926 1 94.69 82 LYS A CA 1
ATOM 665 C C . LYS A 1 82 ? 2.072 3.98 -6.105 1 94.69 82 LYS A C 1
ATOM 667 O O . LYS A 1 82 ? 1.002 3.594 -6.578 1 94.69 82 LYS A O 1
ATOM 672 N N . VAL A 1 83 ? 2.422 3.684 -4.863 1 96.44 83 VAL A N 1
ATOM 673 C CA . VAL A 1 83 ? 1.587 2.854 -4 1 96.44 83 VAL A CA 1
ATOM 674 C C . VAL A 1 83 ? 0.254 3.553 -3.744 1 96.44 83 VAL A C 1
ATOM 676 O O . VAL A 1 83 ? -0.756 2.898 -3.473 1 96.44 83 VAL A O 1
ATOM 679 N N . LYS A 1 84 ? 0.264 4.828 -3.812 1 95.19 84 LYS A N 1
ATOM 680 C CA . LYS A 1 84 ? -0.944 5.617 -3.59 1 95.19 84 LYS A CA 1
ATOM 681 C C . LYS A 1 84 ? -2.084 5.145 -4.488 1 95.19 84 LYS A C 1
ATOM 683 O O . LYS A 1 84 ? -3.221 5.004 -4.031 1 95.19 84 LYS A O 1
ATOM 688 N N . GLU A 1 85 ? -1.797 4.969 -5.73 1 94.06 85 GLU A N 1
ATOM 689 C CA . GLU A 1 85 ? -2.811 4.512 -6.676 1 94.06 85 GLU A CA 1
ATOM 690 C C . GLU A 1 85 ? -3.404 3.176 -6.25 1 94.06 85 GLU A C 1
ATOM 692 O O . GLU A 1 85 ? -4.598 2.928 -6.445 1 94.06 85 GLU A O 1
ATOM 697 N N . LEU A 1 86 ? -2.654 2.318 -5.688 1 95.88 86 LEU A N 1
ATOM 698 C CA . LEU A 1 86 ? -3.119 0.991 -5.301 1 95.88 86 LEU A CA 1
ATOM 699 C C . LEU A 1 86 ? -4.082 1.077 -4.117 1 95.88 86 LEU A C 1
ATOM 701 O O . LEU A 1 86 ? -5.109 0.395 -4.098 1 95.88 86 LEU A O 1
ATOM 705 N N . PHE A 1 87 ? -3.809 1.867 -3.154 1 94.31 87 PHE A N 1
ATOM 706 C CA . PHE A 1 87 ? -4.742 2.08 -2.055 1 94.31 87 PHE A CA 1
ATOM 707 C C . PHE A 1 87 ? -6.062 2.643 -2.566 1 94.31 87 PHE A C 1
ATOM 709 O O . PHE A 1 87 ? -7.137 2.205 -2.146 1 94.31 87 PHE A O 1
ATOM 716 N N . ASP A 1 88 ? -5.969 3.592 -3.523 1 91.81 88 ASP A N 1
ATOM 717 C CA . ASP A 1 88 ? -7.168 4.172 -4.117 1 91.81 88 ASP A CA 1
ATOM 718 C C . ASP A 1 88 ? -8.016 3.105 -4.801 1 91.81 88 ASP A C 1
ATOM 720 O O . ASP A 1 88 ? -9.242 3.086 -4.652 1 91.81 88 ASP A O 1
ATOM 724 N N . ARG A 1 89 ? -7.406 2.311 -5.465 1 92.06 89 ARG A N 1
ATOM 725 C CA . ARG A 1 89 ? -8.125 1.282 -6.207 1 92.06 89 ARG A CA 1
ATOM 726 C C . ARG A 1 89 ? -8.805 0.294 -5.262 1 92.06 89 ARG A C 1
ATOM 728 O O . ARG A 1 89 ? -9.953 -0.088 -5.473 1 92.06 89 ARG A O 1
ATOM 735 N N . VAL A 1 90 ? -8.078 -0.143 -4.277 1 92.94 90 VAL A N 1
ATOM 736 C CA . VAL A 1 90 ? -8.656 -1.062 -3.301 1 92.94 90 VAL A CA 1
ATOM 737 C C . VAL A 1 90 ? -9.898 -0.433 -2.668 1 92.94 90 VAL A C 1
ATOM 739 O O . VAL A 1 90 ? -10.922 -1.1 -2.498 1 92.94 90 VAL A O 1
ATOM 742 N N . TYR A 1 91 ? -9.812 0.792 -2.43 1 89.38 91 TYR A N 1
ATOM 743 C CA . TYR A 1 91 ? -10.914 1.507 -1.8 1 89.38 91 TYR A CA 1
ATOM 744 C C . TYR A 1 91 ? -12.094 1.641 -2.756 1 89.38 91 TYR A C 1
ATOM 746 O O . TYR A 1 91 ? -13.25 1.535 -2.342 1 89.38 91 TYR A O 1
ATOM 754 N N . GLU A 1 92 ? -11.844 1.833 -4.008 1 86.19 92 GLU A N 1
ATOM 755 C CA . GLU A 1 92 ? -12.883 2.08 -5 1 86.19 92 GLU A CA 1
ATOM 756 C C . GLU A 1 92 ? -13.578 0.785 -5.406 1 86.19 92 GLU A C 1
ATOM 758 O O . GLU A 1 92 ? -14.781 0.776 -5.664 1 86.19 92 GLU A O 1
ATOM 763 N N . VAL A 1 93 ? -12.891 -0.236 -5.773 1 78 93 VAL A N 1
ATOM 764 C CA . VAL A 1 93 ? -13.422 -1.485 -6.316 1 78 93 VAL A CA 1
ATOM 765 C C . VAL A 1 93 ? -14.406 -2.104 -5.328 1 78 93 VAL A C 1
ATOM 767 O O . VAL A 1 93 ? -15.359 -2.775 -5.727 1 78 93 VAL A O 1
ATOM 770 N N . LYS A 1 94 ? -14.391 -2.088 -4.176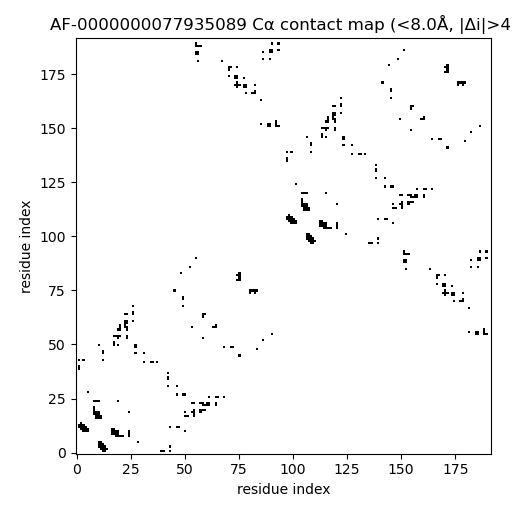 1 65.81 94 LYS A N 1
ATOM 771 C CA . LYS A 1 94 ? -15.375 -2.682 -3.281 1 65.81 94 LYS A CA 1
ATOM 772 C C . LYS A 1 94 ? -16.75 -2.057 -3.49 1 65.81 94 LYS A C 1
ATOM 774 O O . LYS A 1 94 ? -17.766 -2.645 -3.119 1 65.81 94 LYS A O 1
ATOM 779 N N . GLN A 1 95 ? -16.75 -0.91 -4.117 1 50.34 95 GLN A N 1
ATOM 780 C CA . GLN A 1 95 ? -18.078 -0.318 -4.301 1 50.34 95 GLN A CA 1
ATOM 781 C C . GLN A 1 95 ? -18.891 -1.11 -5.312 1 50.34 95 GLN A C 1
ATOM 783 O O . GLN A 1 95 ? -20.109 -0.92 -5.422 1 50.34 95 GLN A O 1
ATOM 788 N N . THR A 1 96 ? -18.297 -1.998 -6.133 1 44.75 96 THR A N 1
ATOM 789 C CA . THR A 1 96 ? -19.125 -2.658 -7.141 1 44.75 96 THR A CA 1
ATOM 790 C C . THR A 1 96 ? -19.391 -4.109 -6.75 1 44.75 96 THR A C 1
ATOM 792 O O . THR A 1 96 ? -18.484 -4.812 -6.297 1 44.75 96 THR A O 1
ATOM 795 N N . MET B 1 1 ? 3.594 -28.797 3.07 1 64.56 1 MET B N 1
ATOM 796 C CA . MET B 1 1 ? 3.809 -28.344 1.699 1 64.56 1 MET B CA 1
ATOM 797 C C . MET B 1 1 ? 2.734 -27.344 1.282 1 64.56 1 MET B C 1
ATOM 799 O O . MET B 1 1 ? 1.555 -27.531 1.581 1 64.56 1 MET B O 1
ATOM 803 N N . ALA B 1 2 ? 3.25 -26.094 0.87 1 65.25 2 ALA B N 1
ATOM 804 C CA . ALA B 1 2 ? 2.26 -25.094 0.481 1 65.25 2 ALA B CA 1
ATOM 805 C C . ALA B 1 2 ? 1.437 -25.578 -0.711 1 65.25 2 ALA B C 1
ATOM 807 O O . ALA B 1 2 ? 1.948 -26.281 -1.585 1 65.25 2 ALA B O 1
ATOM 808 N N . GLN B 1 3 ? 0.157 -25.344 -0.63 1 87.06 3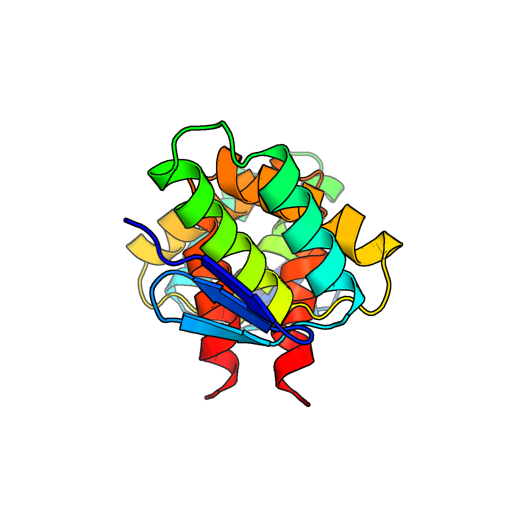 GLN B N 1
ATOM 809 C CA . GLN B 1 3 ? -0.752 -25.672 -1.722 1 87.06 3 GLN B CA 1
ATOM 810 C C . GLN B 1 3 ? -0.999 -24.453 -2.619 1 87.06 3 GLN B C 1
ATOM 812 O O . GLN B 1 3 ? -1.541 -23.453 -2.17 1 87.06 3 GLN B O 1
ATOM 817 N N . VAL B 1 4 ? -0.414 -24.469 -3.779 1 96 4 VAL B N 1
ATOM 818 C CA . VAL B 1 4 ? -0.631 -23.438 -4.801 1 96 4 VAL B CA 1
ATOM 819 C C . VAL B 1 4 ? -1.299 -24.078 -6.023 1 96 4 VAL B C 1
ATOM 821 O O . VAL B 1 4 ? -0.83 -25.094 -6.539 1 96 4 VAL B O 1
ATOM 824 N N . GLN B 1 5 ? -2.471 -23.562 -6.406 1 96.62 5 GLN B N 1
ATOM 825 C CA . GLN B 1 5 ? -3.17 -24.047 -7.594 1 96.62 5 GLN B CA 1
ATOM 826 C C . GLN B 1 5 ? -3.67 -22.875 -8.445 1 96.62 5 GLN B C 1
ATOM 828 O O . GLN B 1 5 ? -4.262 -21.938 -7.926 1 96.62 5 GLN B O 1
ATOM 833 N N . PHE B 1 6 ? -3.369 -22.922 -9.742 1 97.44 6 PHE B N 1
ATOM 834 C CA . PHE B 1 6 ? -3.889 -21.984 -10.727 1 97.44 6 PHE B CA 1
ATOM 835 C C . PHE B 1 6 ? -5 -22.625 -11.547 1 97.44 6 PHE B C 1
ATOM 837 O O . PHE B 1 6 ? -4.809 -23.688 -12.133 1 97.44 6 PHE B O 1
ATOM 844 N N . LYS B 1 7 ? -6.195 -21.906 -11.562 1 95 7 LYS B N 1
ATOM 845 C CA . LYS B 1 7 ? -7.316 -22.438 -12.336 1 95 7 LYS B CA 1
ATOM 846 C C . LYS B 1 7 ? -8.258 -21.312 -12.766 1 95 7 LYS B C 1
ATOM 848 O O . LYS B 1 7 ? -8.82 -20.609 -11.93 1 95 7 LYS B O 1
ATOM 853 N N . GLU B 1 8 ? -8.617 -21.234 -14.07 1 93.06 8 GLU B N 1
ATOM 854 C CA . GLU B 1 8 ? -9.664 -20.391 -14.625 1 93.06 8 GLU B CA 1
ATOM 855 C C . GLU B 1 8 ? -9.68 -19.016 -13.969 1 93.06 8 GLU B C 1
ATOM 857 O O . GLU B 1 8 ? -10.711 -18.578 -13.453 1 93.06 8 GLU B O 1
ATOM 862 N N . ASN B 1 9 ? -8.773 -18.234 -13.898 1 95.81 9 ASN B N 1
ATOM 863 C CA . ASN B 1 9 ? -8.578 -16.891 -13.375 1 95.81 9 ASN B CA 1
ATOM 864 C C . ASN B 1 9 ? -8.695 -16.844 -11.852 1 95.81 9 ASN B C 1
ATOM 866 O O . ASN B 1 9 ? -9.094 -15.836 -11.273 1 95.81 9 ASN B O 1
ATOM 870 N N . SER B 1 10 ? -8.43 -17.969 -11.219 1 97.5 10 SER B N 1
ATOM 871 C CA . SER B 1 10 ? -8.359 -18.047 -9.766 1 97.5 10 SER B CA 1
ATOM 872 C C . SER B 1 10 ? -7.055 -18.688 -9.297 1 97.5 10 SER B C 1
ATOM 874 O O . SER B 1 10 ? -6.477 -19.516 -10.008 1 97.5 10 SER B O 1
ATOM 876 N N . VAL B 1 11 ? -6.641 -18.312 -8.219 1 98.06 11 VAL B N 1
ATOM 877 C CA . VAL B 1 11 ? -5.449 -18.859 -7.574 1 98.06 11 VAL B CA 1
ATOM 878 C C . VAL B 1 11 ? -5.785 -19.312 -6.156 1 98.06 11 VAL B C 1
ATOM 880 O O . VAL B 1 11 ? -6.387 -18.562 -5.383 1 98.06 11 VAL B O 1
ATOM 883 N N . LYS B 1 12 ? -5.477 -20.5 -5.863 1 97.75 12 LYS B N 1
ATOM 884 C CA . LYS B 1 12 ? -5.574 -21.016 -4.5 1 97.75 12 LYS B CA 1
ATOM 885 C C . LYS B 1 12 ? -4.203 -21.047 -3.83 1 97.75 12 LYS B C 1
ATOM 887 O O . LYS B 1 12 ? -3.258 -21.625 -4.363 1 97.75 12 LYS B O 1
ATOM 892 N N . VAL B 1 13 ? -4.09 -20.391 -2.719 1 96.44 13 VAL B N 1
ATOM 893 C CA . VAL B 1 13 ? -2.869 -20.375 -1.922 1 96.44 13 VAL B CA 1
ATOM 894 C C . VAL B 1 13 ? -3.195 -20.703 -0.465 1 96.44 13 VAL B C 1
ATOM 896 O O . VAL B 1 13 ? -3.932 -19.953 0.191 1 96.44 13 VAL B O 1
ATOM 899 N N . ASN B 1 14 ? -2.668 -21.75 0.087 1 93.44 14 ASN B N 1
ATOM 900 C CA . ASN B 1 14 ? -2.855 -22.203 1.463 1 93.44 14 ASN B CA 1
ATOM 901 C C . ASN B 1 14 ? -4.332 -22.219 1.851 1 93.44 14 ASN B C 1
ATOM 903 O O . ASN B 1 14 ? -4.707 -21.719 2.912 1 93.44 14 ASN B O 1
ATOM 907 N N . GLY B 1 15 ? -5.117 -22.656 0.912 1 91.56 15 GLY B N 1
ATOM 908 C CA . GLY B 1 15 ? -6.527 -22.875 1.199 1 91.56 15 GLY B CA 1
ATOM 909 C C . GLY B 1 15 ? -7.398 -21.688 0.85 1 91.56 15 GLY B C 1
ATOM 910 O O . GLY B 1 15 ? -8.617 -21.797 0.757 1 91.56 15 GLY B O 1
ATOM 911 N N . SER B 1 16 ? -6.844 -20.469 0.723 1 93.81 16 SER B N 1
ATOM 912 C CA . SER B 1 16 ? -7.586 -19.281 0.298 1 93.81 16 SER B CA 1
ATOM 913 C C . SER B 1 16 ? -7.688 -19.203 -1.223 1 93.81 16 SER B C 1
ATOM 915 O O . SER B 1 16 ? -6.703 -19.453 -1.927 1 93.81 16 SER B O 1
ATOM 917 N N . ILE B 1 17 ? -8.914 -18.953 -1.66 1 96.5 17 ILE B N 1
ATOM 918 C CA . ILE B 1 17 ? -9.117 -18.828 -3.1 1 96.5 17 ILE B CA 1
ATOM 919 C C . ILE B 1 17 ? -9.32 -17.359 -3.471 1 96.5 17 ILE B C 1
ATOM 921 O O . ILE B 1 17 ? -10.18 -16.688 -2.9 1 96.5 17 ILE B O 1
ATOM 925 N N . PHE B 1 18 ? -8.547 -16.906 -4.492 1 96.88 18 PHE B N 1
ATOM 926 C CA . PHE B 1 18 ? -8.633 -15.539 -4.98 1 96.88 18 PHE B CA 1
ATOM 927 C C . PHE B 1 18 ? -9.047 -15.508 -6.445 1 96.88 18 PHE B C 1
ATOM 929 O O . PHE B 1 18 ? -8.43 -16.156 -7.285 1 96.88 18 PHE B O 1
ATOM 936 N N . HIS B 1 19 ? -10.094 -14.805 -6.68 1 96.88 19 HIS B N 1
ATOM 937 C CA . HIS B 1 19 ? -10.516 -14.602 -8.062 1 96.88 19 HIS B CA 1
ATOM 938 C C . HIS B 1 19 ? -9.914 -13.32 -8.633 1 96.88 19 HIS B C 1
ATOM 940 O O . HIS B 1 19 ? -10.023 -12.25 -8.031 1 96.88 19 HIS B O 1
ATOM 946 N N . LEU B 1 20 ? -9.32 -13.484 -9.852 1 97.62 20 LEU B N 1
ATOM 947 C CA . LEU B 1 20 ? -8.555 -12.391 -10.43 1 97.62 20 LEU B CA 1
ATOM 948 C C . LEU B 1 20 ? -9.102 -12.008 -11.805 1 97.62 20 LEU B C 1
ATOM 950 O O . LEU B 1 20 ? -9.789 -12.805 -12.445 1 97.62 20 LEU B O 1
ATOM 954 N N . THR B 1 21 ? -8.859 -10.766 -12.195 1 97.25 21 THR B N 1
ATOM 955 C CA . THR B 1 21 ? -9.031 -10.453 -13.609 1 97.25 21 THR B CA 1
ATOM 956 C C . THR B 1 21 ? -8.062 -11.266 -14.469 1 97.25 21 THR B C 1
ATOM 958 O O . THR B 1 21 ? -7.031 -11.734 -13.977 1 97.25 21 THR B O 1
ATOM 961 N N . PRO B 1 22 ? -8.375 -11.469 -15.68 1 98 22 PRO B N 1
ATOM 962 C CA . PRO B 1 22 ? -7.469 -12.242 -16.531 1 98 22 PRO B CA 1
ATOM 963 C C . PRO B 1 22 ? -6.051 -11.68 -16.547 1 98 22 PRO B C 1
ATOM 965 O O . PRO B 1 22 ? -5.082 -12.445 -16.453 1 98 22 PRO B O 1
ATOM 968 N N . SER B 1 23 ? -5.914 -10.344 -16.562 1 97.5 23 SER B N 1
ATOM 969 C CA . SER B 1 23 ? -4.602 -9.703 -16.594 1 97.5 23 SER B CA 1
ATOM 970 C C . SER B 1 23 ? -3.838 -9.953 -15.289 1 97.5 23 SER B C 1
ATOM 972 O O . SER B 1 23 ? -2.637 -10.227 -15.312 1 97.5 23 SER B O 1
ATOM 974 N N . ALA B 1 24 ? -4.527 -9.875 -14.242 1 98 24 ALA B N 1
ATOM 975 C CA . ALA B 1 24 ? -3.904 -10.133 -12.945 1 98 24 ALA B CA 1
ATOM 976 C C . ALA B 1 24 ? -3.471 -11.594 -12.828 1 98 24 ALA B C 1
ATOM 978 O O . ALA B 1 24 ? -2.373 -11.891 -12.352 1 98 24 ALA B O 1
ATOM 979 N N . PHE B 1 25 ? -4.34 -12.461 -13.32 1 98.5 25 PHE B N 1
ATOM 980 C CA . PHE B 1 25 ? -4.082 -13.898 -13.258 1 98.5 25 PHE B CA 1
ATOM 981 C C . PHE B 1 25 ? -2.803 -14.25 -14.008 1 98.5 25 PHE B C 1
ATOM 983 O O . PHE B 1 25 ? -1.925 -14.922 -13.469 1 98.5 25 PHE B O 1
ATOM 990 N N . GLU B 1 26 ? -2.707 -13.75 -15.164 1 98.31 26 GLU B N 1
ATOM 991 C CA . GLU B 1 26 ? -1.533 -14.023 -15.992 1 98.31 26 GLU B CA 1
ATOM 992 C C . GLU B 1 26 ? -0.265 -13.469 -15.344 1 98.31 26 GLU B C 1
ATOM 994 O O . GLU B 1 26 ? 0.78 -14.125 -15.359 1 98.31 26 GLU B O 1
ATOM 999 N N . THR B 1 27 ? -0.369 -12.328 -14.805 1 98.56 27 THR B N 1
ATOM 1000 C CA . THR B 1 27 ? 0.77 -11.648 -14.195 1 98.56 27 THR B CA 1
ATOM 1001 C C . THR B 1 27 ? 1.263 -12.406 -12.969 1 98.56 27 THR B C 1
ATOM 1003 O O . THR B 1 27 ? 2.461 -12.664 -12.828 1 98.56 27 THR B O 1
ATOM 1006 N N . VAL B 1 28 ? 0.341 -12.797 -12.156 1 98.44 28 VAL B N 1
ATOM 1007 C CA . VAL B 1 28 ? 0.695 -13.5 -10.93 1 98.44 28 VAL B CA 1
ATOM 1008 C C . VAL B 1 28 ? 1.241 -14.883 -11.258 1 98.44 28 VAL B C 1
ATOM 1010 O O . VAL B 1 28 ? 2.199 -15.344 -10.633 1 98.44 28 VAL B O 1
ATOM 1013 N N . LYS B 1 29 ? 0.649 -15.539 -12.211 1 98.38 29 LYS B N 1
ATOM 1014 C CA . LYS B 1 29 ? 1.135 -16.844 -12.633 1 98.38 29 LYS B CA 1
ATOM 1015 C C . LYS B 1 29 ? 2.564 -16.766 -13.164 1 98.38 29 LYS B C 1
ATOM 1017 O O . LYS B 1 29 ? 3.414 -17.578 -12.805 1 98.38 29 LYS B O 1
ATOM 1022 N N . ALA B 1 30 ? 2.816 -15.781 -13.984 1 98.31 30 ALA B N 1
ATOM 1023 C CA . ALA B 1 30 ? 4.16 -15.578 -14.516 1 98.31 30 ALA B CA 1
ATOM 1024 C C . ALA B 1 30 ? 5.16 -15.305 -13.398 1 98.31 30 ALA B C 1
ATOM 1026 O O . ALA B 1 30 ? 6.285 -15.805 -13.422 1 98.31 30 ALA B O 1
ATOM 1027 N N . TRP B 1 31 ? 4.793 -14.445 -12.477 1 98.38 31 TRP B N 1
ATOM 1028 C CA . TRP B 1 31 ? 5.637 -14.148 -11.32 1 98.38 31 TRP B CA 1
ATOM 1029 C C . TRP B 1 31 ? 5.992 -15.43 -10.562 1 98.38 31 TRP B C 1
ATOM 1031 O O . TRP B 1 31 ? 7.152 -15.648 -10.211 1 98.38 31 TRP B O 1
ATOM 1041 N N . TYR B 1 32 ? 4.941 -16.297 -10.32 1 98.06 32 TYR B N 1
ATOM 1042 C CA . TYR B 1 32 ? 5.148 -17.547 -9.602 1 98.06 32 TYR B CA 1
ATOM 1043 C C . TYR B 1 32 ? 6.129 -18.453 -10.344 1 98.06 32 TYR B C 1
ATOM 1045 O O . TYR B 1 32 ? 7.055 -19 -9.742 1 98.06 32 TYR B O 1
ATOM 1053 N N . GLU B 1 33 ? 5.957 -18.594 -11.617 1 97.5 33 GLU B N 1
ATOM 1054 C CA . GLU B 1 33 ? 6.812 -19.453 -12.43 1 97.5 33 GLU B CA 1
ATOM 1055 C C . GLU B 1 33 ? 8.258 -18.969 -12.414 1 97.5 33 GLU B C 1
ATOM 1057 O O . GLU B 1 33 ? 9.195 -19.766 -12.398 1 97.5 33 GLU B O 1
ATOM 1062 N N . ALA B 1 34 ? 8.445 -17.672 -12.344 1 97.56 34 ALA B N 1
ATOM 1063 C CA . ALA B 1 34 ? 9.781 -17.094 -12.359 1 97.56 34 ALA B CA 1
ATOM 1064 C C . ALA B 1 34 ? 10.477 -17.266 -11.008 1 97.56 34 ALA B C 1
ATOM 1066 O O . ALA B 1 34 ? 11.703 -17.203 -10.922 1 97.56 34 ALA B O 1
ATOM 1067 N N . ASN B 1 35 ? 9.703 -17.469 -9.992 1 96.75 35 ASN B N 1
ATOM 1068 C CA . ASN B 1 35 ? 10.273 -17.469 -8.648 1 96.75 35 ASN B CA 1
ATOM 1069 C C . ASN B 1 35 ? 10.148 -18.828 -7.984 1 96.75 35 ASN B C 1
ATOM 1071 O O . ASN B 1 35 ? 10.477 -18.984 -6.805 1 96.75 35 ASN B O 1
ATOM 1075 N N . LYS B 1 36 ? 9.641 -19.859 -8.727 1 92.19 36 LYS B N 1
ATOM 1076 C CA . LYS B 1 36 ? 9.273 -21.156 -8.164 1 92.19 36 LYS B CA 1
ATOM 1077 C C . LYS B 1 36 ? 10.5 -21.891 -7.629 1 92.19 36 LYS B C 1
ATOM 1079 O O . LYS B 1 36 ? 10.367 -22.797 -6.809 1 92.19 36 LYS B O 1
ATOM 1084 N N . ASP B 1 37 ? 11.742 -21.5 -7.984 1 94.44 37 ASP B N 1
ATOM 1085 C CA . ASP B 1 37 ? 12.961 -22.172 -7.551 1 94.44 37 ASP B CA 1
ATOM 1086 C C . ASP B 1 37 ? 13.523 -21.531 -6.285 1 94.44 37 ASP B C 1
ATOM 1088 O O . ASP B 1 37 ? 14.477 -22.047 -5.695 1 94.44 37 ASP B O 1
ATOM 1092 N N . GLU B 1 38 ? 13.023 -20.453 -5.867 1 94.25 38 GLU B N 1
ATOM 1093 C CA . GLU B 1 38 ? 13.383 -19.828 -4.602 1 94.25 38 GLU B CA 1
ATOM 1094 C C . GLU B 1 38 ? 12.773 -20.578 -3.42 1 94.25 38 GLU B C 1
ATOM 1096 O O . GLU B 1 38 ? 11.961 -21.484 -3.605 1 94.25 38 GLU B O 1
ATOM 1101 N N . PRO B 1 39 ? 13.172 -20.328 -2.182 1 94.88 39 PRO B N 1
ATOM 1102 C CA . PRO B 1 39 ? 12.609 -21.016 -1.018 1 94.88 39 PRO B CA 1
ATOM 1103 C C . PRO B 1 39 ? 11.086 -20.969 -0.99 1 94.88 39 PRO B C 1
ATOM 1105 O O . PRO B 1 39 ? 10.492 -19.891 -1.054 1 94.88 39 PRO B O 1
ATOM 1108 N N . GLU B 1 40 ? 10.508 -22.047 -0.917 1 94.12 40 GLU B N 1
ATOM 1109 C CA . GLU B 1 40 ? 9.07 -22.219 -1.087 1 94.12 40 GLU B CA 1
ATOM 1110 C C . GLU B 1 40 ? 8.281 -21.344 -0.115 1 94.12 40 GLU B C 1
ATOM 1112 O O . GLU B 1 40 ? 7.312 -20.703 -0.506 1 94.12 40 GLU B O 1
ATOM 1117 N N . GLU B 1 41 ? 8.664 -21.344 1.155 1 93.56 41 GLU B N 1
ATOM 1118 C CA . GLU B 1 41 ? 7.922 -20.594 2.174 1 93.56 41 GLU B CA 1
ATOM 1119 C C . GLU B 1 41 ? 7.848 -19.109 1.829 1 93.56 41 GLU B C 1
ATOM 1121 O O . GLU B 1 41 ? 6.781 -18.5 1.926 1 93.56 41 GLU B O 1
ATOM 1126 N N . ALA B 1 42 ? 8.961 -18.547 1.382 1 92.62 42 ALA B N 1
ATOM 1127 C CA . ALA B 1 42 ? 9.008 -17.141 1.021 1 92.62 42 ALA B CA 1
ATOM 1128 C C . ALA B 1 42 ? 8.18 -16.859 -0.23 1 92.62 42 ALA B C 1
ATOM 1130 O O . ALA B 1 42 ? 7.465 -15.852 -0.296 1 92.62 42 ALA B O 1
ATOM 1131 N N . VAL B 1 43 ? 8.25 -17.75 -1.19 1 96.25 43 VAL B N 1
ATOM 1132 C CA . VAL B 1 43 ? 7.539 -17.578 -2.453 1 96.25 43 VAL B CA 1
ATOM 1133 C C . VAL B 1 43 ? 6.035 -17.656 -2.213 1 96.25 43 VAL B C 1
ATOM 1135 O O . VAL B 1 43 ? 5.277 -16.828 -2.729 1 96.25 43 VAL B O 1
ATOM 1138 N N . VAL B 1 44 ? 5.629 -18.578 -1.407 1 96.44 44 VAL B N 1
ATOM 1139 C CA . VAL B 1 44 ? 4.203 -18.797 -1.17 1 96.44 44 VAL B CA 1
ATOM 1140 C C . VAL B 1 44 ? 3.627 -17.625 -0.373 1 96.44 44 VAL B C 1
ATOM 1142 O O . VAL B 1 44 ? 2.516 -17.172 -0.648 1 96.44 44 VAL B O 1
ATOM 1145 N N . GLU B 1 45 ? 4.359 -17.156 0.574 1 94.69 45 GLU B N 1
ATOM 1146 C CA . GLU B 1 45 ? 3.912 -16 1.36 1 94.69 45 GLU B CA 1
ATOM 1147 C C . GLU B 1 45 ? 3.74 -14.766 0.485 1 94.69 45 GLU B C 1
ATOM 1149 O O . GLU B 1 45 ? 2.729 -14.07 0.581 1 94.69 45 GLU B O 1
ATOM 1154 N N . GLU B 1 46 ? 4.703 -14.477 -0.348 1 95.88 46 GLU B N 1
ATOM 1155 C CA . GLU B 1 46 ? 4.609 -13.32 -1.232 1 95.88 46 GLU B CA 1
ATOM 1156 C C . GLU B 1 46 ? 3.516 -13.516 -2.281 1 95.88 46 GLU B C 1
ATOM 1158 O O . GLU B 1 46 ? 2.799 -12.57 -2.619 1 95.88 46 GLU B O 1
ATOM 1163 N N . LEU B 1 47 ? 3.404 -14.742 -2.752 1 97.69 47 LEU B N 1
ATOM 1164 C CA . LEU B 1 47 ? 2.34 -15.055 -3.699 1 97.69 47 LEU B CA 1
ATOM 1165 C C . LEU B 1 47 ? 0.97 -14.773 -3.09 1 97.69 47 LEU B C 1
ATOM 1167 O O . LEU B 1 47 ? 0.086 -14.234 -3.76 1 97.69 47 LEU B O 1
ATOM 1171 N N . GLU B 1 48 ? 0.789 -15.219 -1.912 1 97.19 48 GLU B N 1
ATOM 1172 C CA . GLU B 1 48 ? -0.484 -14.969 -1.24 1 97.19 48 GLU B CA 1
ATOM 1173 C C . GLU B 1 48 ? -0.771 -13.477 -1.132 1 97.19 48 GLU B C 1
ATOM 1175 O O . GLU B 1 48 ? -1.884 -13.031 -1.42 1 97.19 48 GLU B O 1
ATOM 1180 N N . TYR B 1 49 ? 0.216 -12.719 -0.759 1 96.56 49 TYR B N 1
ATOM 1181 C CA . TYR B 1 49 ? 0.111 -11.266 -0.693 1 96.56 49 TYR B CA 1
ATOM 1182 C C . TYR B 1 49 ? -0.243 -10.688 -2.057 1 96.56 49 TYR B C 1
ATOM 1184 O O . TYR B 1 49 ? -1.185 -9.898 -2.176 1 96.56 49 TYR B O 1
ATOM 1192 N N . LEU B 1 50 ? 0.461 -11.062 -3.104 1 98.19 50 LEU B N 1
ATOM 1193 C CA . LEU B 1 50 ? 0.25 -10.516 -4.441 1 98.19 50 LEU B CA 1
ATOM 1194 C C . LEU B 1 50 ? -1.141 -10.875 -4.957 1 98.19 50 LEU B C 1
ATOM 1196 O O . LEU B 1 50 ? -1.854 -10.008 -5.473 1 98.19 50 LEU B O 1
ATOM 1200 N N . THR B 1 51 ? -1.507 -12.094 -4.785 1 98 51 THR B N 1
ATOM 1201 C CA . THR B 1 51 ? -2.791 -12.555 -5.305 1 98 51 THR B CA 1
ATOM 1202 C C . THR B 1 51 ? -3.945 -11.859 -4.586 1 98 51 THR B C 1
ATOM 1204 O O . THR B 1 51 ? -4.91 -11.43 -5.219 1 98 51 THR B O 1
ATOM 1207 N N . GLU B 1 52 ? -3.836 -11.789 -3.303 1 96.31 52 GLU B N 1
ATOM 1208 C CA . GLU B 1 52 ? -4.855 -11.086 -2.533 1 96.31 52 GLU B CA 1
ATOM 1209 C C . GLU B 1 52 ? -4.961 -9.625 -2.965 1 96.31 52 GLU B C 1
ATOM 1211 O O . GLU B 1 52 ? -6.059 -9.125 -3.227 1 96.31 52 GLU B O 1
ATOM 1216 N N . ALA B 1 53 ? -3.871 -8.961 -3.064 1 97.19 53 ALA B N 1
ATOM 1217 C CA . ALA B 1 53 ? -3.857 -7.562 -3.486 1 97.19 53 ALA B CA 1
ATOM 1218 C C . ALA B 1 53 ? -4.496 -7.398 -4.859 1 97.19 53 ALA B C 1
ATOM 1220 O O . ALA 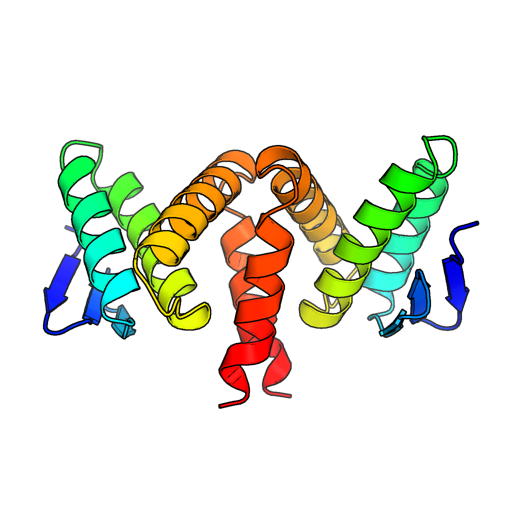B 1 53 ? -5.344 -6.523 -5.059 1 97.19 53 ALA B O 1
ATOM 1221 N N . PHE B 1 54 ? -4.172 -8.266 -5.801 1 97.62 54 PHE B N 1
ATOM 1222 C CA . PHE B 1 54 ? -4.691 -8.172 -7.164 1 97.62 54 PHE B CA 1
ATOM 1223 C C . PHE B 1 54 ? -6.188 -8.461 -7.191 1 97.62 54 PHE B C 1
ATOM 1225 O O . PHE B 1 54 ? -6.91 -7.918 -8.031 1 97.62 54 PHE B O 1
ATOM 1232 N N . SER B 1 55 ? -6.613 -9.312 -6.254 1 96.38 55 SER B N 1
ATOM 1233 C CA . SER B 1 55 ? -8.047 -9.602 -6.184 1 96.38 55 SER B CA 1
ATOM 1234 C C . SER B 1 55 ? -8.836 -8.367 -5.746 1 96.38 55 SER B C 1
ATOM 1236 O O . SER B 1 55 ? -10.023 -8.258 -6.039 1 96.38 55 SER B O 1
ATOM 1238 N N . MET B 1 56 ? -8.195 -7.453 -5.07 1 94.06 56 MET B N 1
ATOM 1239 C CA . MET B 1 56 ? -8.812 -6.223 -4.602 1 94.06 56 MET B CA 1
ATOM 1240 C C . MET B 1 56 ? -8.641 -5.098 -5.617 1 94.06 56 MET B C 1
ATOM 1242 O O . MET B 1 56 ? -9.562 -4.312 -5.848 1 94.06 56 MET B O 1
ATOM 1246 N N . ILE B 1 57 ? -7.477 -5.02 -6.273 1 95.5 57 ILE B N 1
ATOM 1247 C CA . ILE B 1 57 ? -7.09 -3.914 -7.145 1 95.5 57 ILE B CA 1
ATOM 1248 C C . ILE B 1 57 ? -7.754 -4.074 -8.508 1 95.5 57 ILE B C 1
ATOM 1250 O O . ILE B 1 57 ? -8.109 -3.082 -9.156 1 95.5 57 ILE B O 1
ATOM 1254 N N . LYS B 1 58 ? -7.848 -5.191 -9.094 1 95.56 58 LYS B N 1
ATOM 1255 C CA . LYS B 1 58 ? -8.547 -5.598 -10.305 1 95.56 58 LYS B CA 1
ATOM 1256 C C . LYS B 1 58 ? -8.086 -4.77 -11.508 1 95.56 58 LYS B C 1
ATOM 1258 O O . LYS B 1 58 ? -8.891 -4.094 -12.148 1 95.56 58 LYS B O 1
ATOM 1263 N N . PRO B 1 59 ? -6.812 -4.902 -11.789 1 95.88 59 PRO B N 1
ATOM 1264 C CA . PRO B 1 59 ? -6.363 -4.223 -13.008 1 95.88 59 PRO B CA 1
ATOM 1265 C C . PRO B 1 59 ? -7.113 -4.691 -14.25 1 95.88 59 PRO B C 1
ATOM 1267 O O . PRO B 1 59 ? -7.449 -5.871 -14.367 1 95.88 59 PRO B O 1
ATOM 1270 N N . ASP B 1 60 ? -7.258 -3.807 -15.219 1 93.62 60 ASP B N 1
ATOM 1271 C CA . ASP B 1 60 ? -8.125 -4.117 -16.344 1 93.62 60 ASP B CA 1
ATOM 1272 C C . ASP B 1 60 ? -7.312 -4.449 -17.594 1 93.62 60 ASP B C 1
ATOM 1274 O O . ASP B 1 60 ? -7.879 -4.785 -18.641 1 93.62 60 ASP B O 1
ATOM 1278 N N . ASN B 1 61 ? -6.02 -4.387 -17.469 1 96.75 61 ASN B N 1
ATOM 1279 C CA . ASN B 1 61 ? -5.168 -4.789 -18.578 1 96.75 61 ASN B CA 1
ATOM 1280 C C . ASN B 1 61 ? -3.791 -5.238 -18.094 1 96.75 61 ASN B C 1
ATOM 1282 O O . ASN B 1 61 ? -3.432 -5.016 -16.938 1 96.75 61 ASN B O 1
ATOM 1286 N N . LYS B 1 62 ? -3.045 -5.723 -19 1 96.75 62 LYS B N 1
ATOM 1287 C CA . LYS B 1 62 ? -1.778 -6.371 -18.672 1 96.75 62 LYS B CA 1
ATOM 1288 C C . LYS B 1 62 ? -0.727 -5.344 -18.25 1 96.75 62 LYS B C 1
ATOM 1290 O O . LYS B 1 62 ? 0.048 -5.578 -17.328 1 96.75 62 LYS B O 1
ATOM 1295 N N . ASP B 1 63 ? -0.704 -4.23 -18.969 1 97.38 63 ASP B N 1
ATOM 1296 C CA . ASP B 1 63 ? 0.281 -3.197 -18.672 1 97.38 63 ASP B CA 1
ATOM 1297 C C . ASP B 1 63 ? 0.117 -2.68 -17.234 1 97.38 63 ASP B C 1
ATOM 1299 O O . ASP B 1 63 ? 1.1 -2.529 -16.516 1 97.38 63 ASP B O 1
ATOM 1303 N N . LYS B 1 64 ? -1.101 -2.43 -16.906 1 96.88 64 LYS B N 1
ATOM 1304 C CA . LYS B 1 64 ? -1.384 -1.984 -15.547 1 96.88 64 LYS B CA 1
ATOM 1305 C C . LYS B 1 64 ? -1.027 -3.066 -14.531 1 96.88 64 LYS B C 1
ATOM 1307 O O . LYS B 1 64 ? -0.445 -2.773 -13.484 1 96.88 64 LYS B O 1
ATOM 1312 N N . ALA B 1 65 ? -1.381 -4.262 -14.82 1 98.25 65 ALA B N 1
ATOM 1313 C CA . ALA B 1 65 ? -1.084 -5.367 -13.914 1 98.25 65 ALA B CA 1
ATOM 1314 C C . ALA B 1 65 ? 0.416 -5.473 -13.656 1 98.25 65 ALA B C 1
ATOM 1316 O O . ALA B 1 65 ? 0.841 -5.633 -12.508 1 98.25 65 ALA B O 1
ATOM 1317 N N . GLN B 1 66 ? 1.229 -5.359 -14.664 1 98.06 66 GLN B N 1
ATOM 1318 C CA . GLN B 1 66 ? 2.678 -5.445 -14.531 1 98.06 66 GLN B CA 1
ATOM 1319 C C . GLN B 1 66 ? 3.229 -4.27 -13.727 1 98.06 66 GLN B C 1
ATOM 1321 O O . GLN B 1 66 ? 4.133 -4.438 -12.906 1 98.06 66 GLN B O 1
ATOM 1326 N N . ARG B 1 67 ? 2.674 -3.137 -14.039 1 97.5 67 ARG B N 1
ATOM 1327 C CA . ARG B 1 67 ? 3.092 -1.968 -13.273 1 97.5 67 ARG B CA 1
ATOM 1328 C C . ARG B 1 67 ? 2.75 -2.129 -11.797 1 97.5 67 ARG B C 1
ATOM 1330 O O . ARG B 1 67 ? 3.58 -1.854 -10.93 1 97.5 67 ARG B O 1
ATOM 1337 N N . TYR B 1 68 ? 1.535 -2.623 -11.539 1 98.06 68 TYR B N 1
ATOM 1338 C CA . TYR B 1 68 ? 1.105 -2.795 -10.156 1 98.06 68 TYR B CA 1
ATOM 1339 C C . TYR B 1 68 ? 1.913 -3.887 -9.461 1 98.06 68 TYR B C 1
ATOM 1341 O O . TYR B 1 68 ? 2.195 -3.793 -8.266 1 98.06 68 TYR B O 1
ATOM 1349 N N . LEU B 1 69 ? 2.303 -4.914 -10.195 1 98.62 69 LEU B N 1
ATOM 1350 C CA . LEU B 1 69 ? 3.131 -5.973 -9.633 1 98.62 69 LEU B CA 1
ATOM 1351 C C . LEU B 1 69 ? 4.434 -5.402 -9.07 1 98.62 69 LEU B C 1
ATOM 1353 O O . LEU B 1 69 ? 4.812 -5.707 -7.938 1 98.62 69 LEU B O 1
ATOM 1357 N N . LYS B 1 70 ? 5.07 -4.57 -9.812 1 97.94 70 LYS B N 1
ATOM 1358 C CA . LYS B 1 70 ? 6.336 -3.99 -9.383 1 97.94 70 LYS B CA 1
ATOM 1359 C C . LYS B 1 70 ? 6.156 -3.131 -8.141 1 97.94 70 LYS B C 1
ATOM 1361 O O . LYS B 1 70 ? 6.977 -3.18 -7.219 1 97.94 70 LYS B O 1
ATOM 1366 N N . VAL B 1 71 ? 5.105 -2.391 -8.125 1 98.06 71 VAL B N 1
ATOM 1367 C CA . VAL B 1 71 ? 4.812 -1.529 -6.984 1 98.06 71 VAL B CA 1
ATOM 1368 C C . VAL B 1 71 ? 4.555 -2.385 -5.746 1 98.06 71 VAL B C 1
ATOM 1370 O O . VAL B 1 71 ? 5.074 -2.096 -4.664 1 98.06 71 VAL B O 1
ATOM 1373 N N . LEU B 1 72 ? 3.791 -3.412 -5.93 1 98.38 72 LEU B N 1
ATOM 1374 C CA . LEU B 1 72 ? 3.449 -4.305 -4.828 1 98.38 72 LEU B CA 1
ATOM 1375 C C . LEU B 1 72 ? 4.691 -5.012 -4.297 1 98.38 72 LEU B C 1
ATOM 1377 O O . LEU B 1 72 ? 4.875 -5.125 -3.084 1 98.38 72 LEU B O 1
ATOM 1381 N N . GLU B 1 73 ? 5.523 -5.496 -5.164 1 97.06 73 GLU B N 1
ATOM 1382 C CA . GLU B 1 73 ? 6.75 -6.164 -4.75 1 97.06 73 GLU B CA 1
ATOM 1383 C C . GLU B 1 73 ? 7.656 -5.223 -3.961 1 97.06 73 GLU B C 1
ATOM 1385 O O . GLU B 1 73 ? 8.148 -5.578 -2.887 1 97.06 73 GLU B O 1
ATOM 1390 N N . ASP B 1 74 ? 7.832 -4.062 -4.477 1 96.38 74 ASP B N 1
ATOM 1391 C CA . ASP B 1 74 ? 8.68 -3.078 -3.814 1 96.38 74 ASP B CA 1
ATOM 1392 C C . ASP B 1 74 ? 8.141 -2.727 -2.432 1 96.38 74 ASP B C 1
ATOM 1394 O O . ASP B 1 74 ? 8.891 -2.703 -1.453 1 96.38 74 ASP B O 1
ATOM 1398 N N . ALA B 1 75 ? 6.855 -2.502 -2.414 1 97.12 75 ALA B N 1
ATOM 1399 C CA . ALA B 1 75 ? 6.227 -2.148 -1.145 1 97.12 75 ALA B CA 1
ATOM 1400 C C . ALA B 1 75 ? 6.363 -3.281 -0.131 1 97.12 75 ALA B C 1
ATOM 1402 O O . ALA B 1 75 ? 6.641 -3.039 1.046 1 97.12 75 ALA B O 1
ATOM 1403 N N . TYR B 1 76 ? 6.148 -4.465 -0.611 1 96.62 76 TYR B N 1
ATOM 1404 C CA . TYR B 1 76 ? 6.199 -5.648 0.237 1 96.62 76 TYR B CA 1
ATOM 1405 C C . TYR B 1 76 ? 7.578 -5.809 0.869 1 96.62 76 TYR B C 1
ATOM 1407 O O . TYR B 1 76 ? 7.699 -5.91 2.092 1 96.62 76 TYR B O 1
ATOM 1415 N N . VAL B 1 77 ? 8.594 -5.766 0.115 1 93.44 77 VAL B N 1
ATOM 1416 C CA . VAL B 1 77 ? 9.961 -6 0.562 1 93.44 77 VAL B CA 1
ATOM 1417 C C . VAL B 1 77 ? 10.422 -4.84 1.44 1 93.44 77 VAL B C 1
ATOM 1419 O O . VAL B 1 77 ? 10.984 -5.055 2.518 1 93.44 77 VAL B O 1
ATOM 1422 N N . MET B 1 78 ? 10.078 -3.713 1.111 1 94.12 78 MET B N 1
ATOM 1423 C CA . MET B 1 78 ? 10.648 -2.541 1.774 1 94.12 78 MET B CA 1
ATOM 1424 C C . MET B 1 78 ? 9.961 -2.291 3.113 1 94.12 78 MET B C 1
ATOM 1426 O O . MET B 1 78 ? 10.523 -1.627 3.988 1 94.12 78 MET B O 1
ATOM 1430 N N . THR B 1 79 ? 8.758 -2.74 3.248 1 96.12 79 THR B N 1
ATOM 1431 C CA . THR B 1 79 ? 8.031 -2.523 4.5 1 96.12 79 THR B CA 1
ATOM 1432 C C . THR B 1 79 ? 8.109 -3.76 5.391 1 96.12 79 THR B C 1
ATOM 1434 O O . THR B 1 79 ? 7.371 -3.873 6.367 1 96.12 79 THR B O 1
ATOM 1437 N N . ASP B 1 80 ? 9.039 -4.672 5.051 1 93.94 80 ASP B N 1
ATOM 1438 C CA . ASP B 1 80 ? 9.148 -5.93 5.785 1 93.94 80 ASP B CA 1
ATOM 1439 C C . ASP B 1 80 ? 7.789 -6.625 5.891 1 93.94 80 ASP B C 1
ATOM 1441 O O . ASP B 1 80 ? 7.348 -6.973 6.988 1 93.94 80 ASP B O 1
ATOM 1445 N N . TYR B 1 81 ? 6.973 -6.574 4.746 1 91.88 81 TYR B N 1
ATOM 1446 C CA . TYR B 1 81 ? 5.734 -7.305 4.5 1 91.88 81 TYR B CA 1
ATOM 1447 C C . TYR B 1 81 ? 4.57 -6.68 5.258 1 91.88 81 TYR B C 1
ATOM 1449 O O . TYR B 1 81 ? 3.443 -7.176 5.195 1 91.88 81 TYR B O 1
ATOM 1457 N N . LYS B 1 82 ? 4.801 -5.605 5.91 1 94.69 82 LYS B N 1
ATOM 1458 C CA . LYS B 1 82 ? 3.801 -5.02 6.797 1 94.69 82 LYS B CA 1
ATOM 1459 C C . LYS B 1 82 ? 2.738 -4.262 6.004 1 94.69 82 LYS B C 1
ATOM 1461 O O . LYS B 1 82 ? 1.647 -3.994 6.516 1 94.69 82 LYS B O 1
ATOM 1466 N N . VAL B 1 83 ? 3.002 -3.928 4.742 1 96.44 83 VAL B N 1
ATOM 1467 C CA . VAL B 1 83 ? 2.055 -3.197 3.91 1 96.44 83 VAL B CA 1
ATOM 1468 C C . VAL B 1 83 ? 0.798 -4.039 3.695 1 96.44 83 VAL B C 1
ATOM 1470 O O . VAL B 1 83 ? -0.285 -3.502 3.457 1 96.44 83 VAL B O 1
ATOM 1473 N N . LYS B 1 84 ? 0.951 -5.309 3.764 1 95.19 84 LYS B N 1
ATOM 1474 C CA . LYS B 1 84 ? -0.167 -6.23 3.572 1 95.19 84 LYS B CA 1
ATOM 1475 C C . LYS B 1 84 ? -1.326 -5.887 4.504 1 95.19 84 LYS B C 1
ATOM 1477 O O . LYS B 1 84 ? -2.484 -5.875 4.082 1 95.19 84 LYS B O 1
ATOM 1482 N N . GLU B 1 85 ? -1.03 -5.695 5.738 1 94.12 85 GLU B N 1
ATOM 1483 C CA . GLU B 1 85 ? -2.061 -5.355 6.715 1 94.12 85 GLU B CA 1
ATOM 1484 C C . GLU B 1 85 ? -2.814 -4.094 6.305 1 94.12 85 GLU B C 1
ATOM 1486 O O . GLU B 1 85 ? -4.02 -3.98 6.535 1 94.12 85 GLU B O 1
ATOM 1491 N N . LEU B 1 86 ? -2.176 -3.143 5.715 1 95.81 86 LEU B N 1
ATOM 1492 C CA . LEU B 1 86 ? -2.801 -1.879 5.34 1 95.81 86 LEU B CA 1
ATOM 1493 C C . LEU B 1 86 ? -3.777 -2.076 4.188 1 95.81 86 LEU B C 1
ATOM 1495 O O . LEU B 1 86 ? -4.875 -1.515 4.195 1 95.81 86 LEU B O 1
ATOM 1499 N N . PHE B 1 87 ? -3.441 -2.83 3.219 1 94.19 87 PHE B N 1
ATOM 1500 C CA . PHE B 1 87 ? -4.375 -3.148 2.145 1 94.19 87 PHE B CA 1
ATOM 1501 C C . PHE B 1 87 ? -5.609 -3.857 2.693 1 94.19 87 PHE B C 1
ATOM 1503 O O . PHE B 1 87 ? -6.738 -3.539 2.309 1 94.19 87 PHE B O 1
ATOM 1510 N N . ASP B 1 88 ? -5.391 -4.793 3.643 1 91.75 88 ASP B N 1
ATOM 1511 C CA . ASP B 1 88 ? -6.5 -5.504 4.27 1 91.75 88 ASP B CA 1
ATOM 1512 C C . ASP B 1 88 ? -7.445 -4.539 4.977 1 91.75 88 ASP B C 1
ATOM 1514 O O . ASP B 1 88 ? -8.664 -4.66 4.863 1 91.75 88 ASP B O 1
ATOM 1518 N N . ARG B 1 89 ? -6.906 -3.676 5.629 1 92 89 ARG B N 1
ATOM 1519 C CA . ARG B 1 89 ? -7.715 -2.732 6.395 1 92 89 ARG B CA 1
ATOM 1520 C C . ARG B 1 89 ? -8.523 -1.831 5.469 1 92 89 ARG B C 1
ATOM 1522 O O . ARG B 1 89 ? -9.703 -1.577 5.715 1 92 89 ARG B O 1
ATOM 1529 N N . VAL B 1 90 ? -7.891 -1.314 4.457 1 92.94 90 VAL B N 1
ATOM 1530 C CA . VAL B 1 90 ? -8.594 -0.468 3.498 1 92.94 90 VAL B CA 1
ATOM 1531 C C . VAL B 1 90 ? -9.773 -1.234 2.898 1 92.94 90 VAL B C 1
ATOM 1533 O O . VAL B 1 90 ? -10.867 -0.686 2.752 1 92.94 90 VAL B O 1
ATOM 1536 N N . TYR B 1 91 ? -9.555 -2.447 2.658 1 89.31 91 TYR B N 1
ATOM 1537 C CA . TYR B 1 91 ? -10.594 -3.283 2.059 1 89.31 91 TYR B CA 1
ATOM 1538 C C . TYR B 1 91 ? -11.719 -3.553 3.049 1 89.31 91 TYR B C 1
ATOM 1540 O O . TYR B 1 91 ? -12.891 -3.58 2.67 1 89.31 91 TYR B O 1
ATOM 1548 N N . GLU B 1 92 ? -11.406 -3.732 4.289 1 86 92 GLU B N 1
ATOM 1549 C CA . GLU B 1 92 ? -12.383 -4.098 5.312 1 86 92 GLU B CA 1
ATOM 1550 C C . GLU B 1 92 ? -13.211 -2.891 5.742 1 86 92 GLU B C 1
ATOM 1552 O O . GLU B 1 92 ? -14.398 -3.02 6.039 1 86 92 GLU B O 1
ATOM 1557 N N . VAL B 1 93 ? -12.625 -1.794 6.121 1 78.5 93 VAL B N 1
ATOM 1558 C CA . VAL B 1 93 ? -13.273 -0.616 6.691 1 78.5 93 VAL B CA 1
ATOM 1559 C C . VAL B 1 93 ? -14.367 -0.118 5.742 1 78.5 93 VAL B C 1
ATOM 1561 O O . VAL B 1 93 ? -15.375 0.442 6.18 1 78.5 93 VAL B O 1
ATOM 1564 N N . LYS B 1 94 ? -14.422 -0.137 4.59 1 65.44 94 LYS B N 1
ATOM 1565 C CA . LYS B 1 94 ? -15.508 0.33 3.738 1 65.44 94 LYS B CA 1
ATOM 1566 C C . LYS B 1 94 ? -16.781 -0.469 3.99 1 65.44 94 LYS B C 1
ATOM 1568 O O . LYS B 1 94 ? -17.875 -0.014 3.662 1 65.44 94 LYS B O 1
ATOM 1573 N N . GLN B 1 95 ? -16.594 -1.596 4.598 1 50.56 95 GLN B N 1
ATOM 1574 C CA . GLN B 1 95 ? -17.812 -2.35 4.82 1 50.56 95 GLN B CA 1
ATOM 1575 C C . GLN B 1 95 ? -18.688 -1.679 5.875 1 50.56 95 GLN B C 1
ATOM 1577 O O . GLN B 1 95 ? -19.859 -2.023 6.023 1 50.56 95 GLN B O 1
ATOM 1582 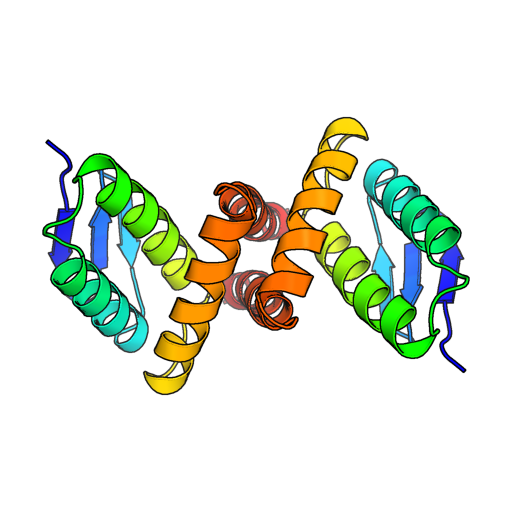N N . THR B 1 96 ? -18.188 -0.717 6.656 1 44.44 96 THR B N 1
ATOM 1583 C CA . THR B 1 96 ? -19.047 -0.163 7.695 1 44.44 96 THR B CA 1
ATOM 1584 C C . THR B 1 96 ? -19.516 1.243 7.32 1 44.44 96 THR B C 1
ATOM 1586 O O . THR B 1 96 ? -18.719 2.059 6.855 1 44.44 96 THR B O 1
#